Protein AF-A0A1J4J5U6-F1 (afdb_monomer)

Foldseek 3Di:
DDQCVVLVVVLVVQLVVQLVVLLVCLVPPDDPVPPPPLVPLSVLSSVLSSLVSVLVSLVVVVVRCVVVVPPDPSVVVNVVSVVVNCCSPLPVNQLSVQLVVLVVDPPDPCSNVRSVVVSVVSVVVVVVVVVVCCVPPVDDDDDDDDDDDDDDPDDDDDPVVPPVVVVVVVVVVVVVVVVD

InterPro domains:
  IPR006876 LMBR1-like membrane protein [PF04791] (8-136)

Organism: NCBI:txid1144522

Sequence (180 aa):
MGVDVFLLIICIVFTALSLLVGLYFVFTFQHPEDKKTGWFSKIIITLALGVSTMNVLMLPLDAINRSSGSTLHIDIMCWVFTIISIVLAFVVIPFTIMLFEGQEDDQCKHPLLRAFLLIIPFLAFLLILFLILWFAVGRCEVPITIHKGALDSGSGACAECCMYHFYYKCFMNFLNDMTK

Secondary structure (DSSP, 8-state):
----HHHHHHHHHHHHHHHHHHHHHHHHT--GGGTTTTHHHHHHHHHHHHHHHHHHHHHHHHHHHHHHT----HHHHHHHHHHHHHHIIIIIHHHHHHHHHHHH-TT-S-HHHHHHHHHHHHHHHHHHHHHHHHHHH---------------SS----TTHHHHHHHHHHHHHHHHHTT-

pLDDT: mean 73.99, std 16.39, range [40.72, 92.81]

Solvent-accessible surface area (backbone atoms only — not comparable to full-atom values): 10779 Å² total; per-residue (Å²): 142,63,71,63,59,67,61,56,50,49,48,53,53,52,47,52,51,51,41,51,52,43,47,50,49,63,66,69,75,54,57,82,90,51,76,80,77,55,60,67,55,54,51,53,54,39,49,49,53,43,55,53,49,51,59,60,49,44,57,64,50,48,55,47,36,69,73,52,73,50,91,70,68,55,70,60,53,51,52,51,52,51,52,50,50,51,45,43,61,70,46,48,47,58,40,45,53,43,36,51,58,34,68,73,42,89,87,52,92,53,35,70,62,54,23,59,59,59,45,50,63,56,48,51,50,51,51,52,52,52,51,51,47,46,75,75,61,64,77,78,88,76,88,80,80,84,77,87,73,82,84,72,96,79,74,93,76,66,79,71,65,60,59,61,58,47,54,54,52,52,53,54,50,54,58,56,63,74,74,112

Structure (mmCIF, N/CA/C/O backbone):
data_AF-A0A1J4J5U6-F1
#
_entry.id   AF-A0A1J4J5U6-F1
#
loop_
_atom_site.group_PDB
_atom_site.id
_atom_site.type_symbol
_atom_site.label_atom_id
_atom_site.lab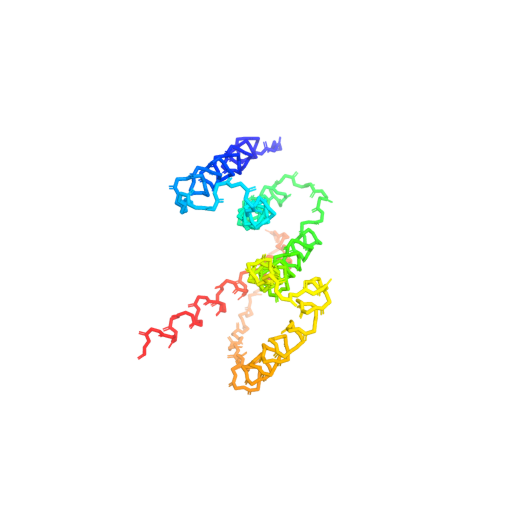el_alt_id
_atom_site.label_comp_id
_atom_site.label_asym_id
_atom_site.label_entity_id
_atom_site.label_seq_id
_atom_site.pdbx_PDB_ins_code
_atom_site.Cartn_x
_atom_site.Cartn_y
_atom_site.Cartn_z
_atom_site.occupancy
_atom_site.B_iso_or_equiv
_atom_site.auth_seq_id
_atom_site.auth_comp_id
_atom_site.auth_asym_id
_atom_site.auth_atom_id
_atom_site.pdbx_PDB_model_num
ATOM 1 N N . MET A 1 1 ? 29.157 4.890 -17.321 1.00 42.38 1 MET A N 1
ATOM 2 C CA . MET A 1 1 ? 29.256 3.820 -16.307 1.00 42.38 1 MET A CA 1
ATOM 3 C C . MET A 1 1 ? 29.311 4.473 -14.943 1.00 42.38 1 MET A C 1
ATOM 5 O O . MET A 1 1 ? 30.382 4.797 -14.454 1.00 42.38 1 MET A O 1
ATOM 9 N N . GLY A 1 2 ? 28.154 4.769 -14.382 1.00 49.47 2 GLY A N 1
ATOM 10 C CA . GLY A 1 2 ? 28.034 5.349 -13.058 1.00 49.47 2 GLY A CA 1
ATOM 11 C C . GLY A 1 2 ? 26.576 5.218 -12.695 1.00 49.47 2 GLY A C 1
ATOM 12 O O . GLY A 1 2 ? 25.732 5.647 -13.473 1.00 49.47 2 GLY A O 1
ATOM 13 N N . VAL A 1 3 ? 26.292 4.551 -11.584 1.00 59.38 3 VAL A N 1
ATOM 14 C CA . VAL A 1 3 ? 24.952 4.580 -11.003 1.00 59.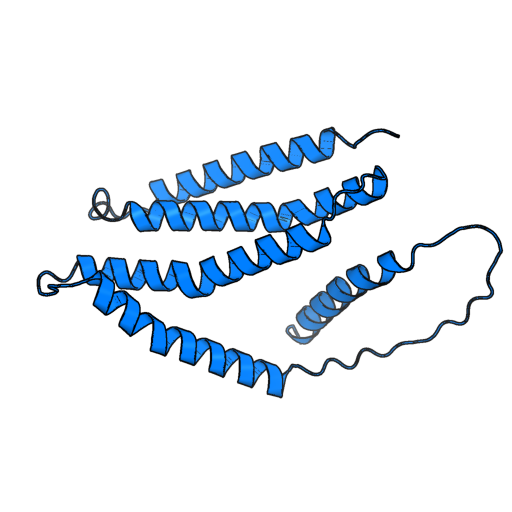38 3 VAL A CA 1
ATOM 15 C C . VAL A 1 3 ? 24.581 6.052 -10.861 1.00 59.38 3 VAL A C 1
ATOM 17 O O . VAL A 1 3 ? 25.398 6.827 -10.358 1.00 59.38 3 VAL A O 1
ATOM 20 N N . ASP A 1 4 ? 23.390 6.451 -11.299 1.00 72.81 4 ASP A N 1
ATOM 21 C CA . ASP A 1 4 ? 22.868 7.794 -11.048 1.00 72.81 4 ASP A CA 1
ATOM 22 C C . ASP A 1 4 ? 22.537 7.913 -9.550 1.00 72.81 4 ASP A C 1
ATOM 24 O O . ASP A 1 4 ? 21.380 7.898 -9.130 1.00 72.81 4 ASP A O 1
ATOM 28 N N . VAL A 1 5 ? 23.585 7.982 -8.715 1.00 77.69 5 VAL A N 1
ATOM 29 C CA . VAL A 1 5 ? 23.525 8.014 -7.244 1.00 77.69 5 VAL A CA 1
ATOM 30 C C . VAL A 1 5 ? 22.593 9.130 -6.776 1.00 77.69 5 VAL A C 1
ATOM 32 O O . VAL A 1 5 ? 21.890 8.983 -5.783 1.00 77.69 5 VAL A O 1
ATOM 35 N N . PHE A 1 6 ? 22.523 10.219 -7.540 1.00 83.38 6 PHE A N 1
ATOM 36 C CA . PHE A 1 6 ? 21.586 11.313 -7.336 1.00 83.38 6 PHE A CA 1
ATOM 37 C C . PHE A 1 6 ? 20.115 10.862 -7.323 1.00 83.38 6 PHE A C 1
ATOM 39 O O . PHE A 1 6 ? 19.385 11.201 -6.393 1.00 83.38 6 PHE A O 1
ATOM 46 N N . LEU A 1 7 ? 19.681 10.062 -8.303 1.00 81.75 7 LEU A N 1
ATOM 47 C CA . LEU A 1 7 ? 18.294 9.594 -8.391 1.00 81.75 7 LEU A CA 1
ATOM 48 C C . LEU A 1 7 ? 17.973 8.611 -7.254 1.00 81.75 7 LEU A C 1
ATOM 50 O O . LEU A 1 7 ? 16.893 8.674 -6.668 1.00 81.75 7 LEU A O 1
ATOM 54 N N . LEU A 1 8 ? 18.936 7.761 -6.881 1.00 84.00 8 LEU A N 1
ATOM 55 C CA . LEU A 1 8 ? 18.807 6.853 -5.739 1.00 84.00 8 LEU A CA 1
ATOM 56 C C . LEU A 1 8 ? 18.665 7.619 -4.414 1.00 84.00 8 LEU A C 1
ATOM 58 O O . LEU A 1 8 ? 17.778 7.308 -3.620 1.00 84.00 8 LEU A O 1
ATOM 62 N N . ILE A 1 9 ? 19.483 8.654 -4.194 1.00 88.62 9 ILE A N 1
ATOM 63 C CA . ILE A 1 9 ? 19.382 9.523 -3.012 1.00 88.62 9 ILE A CA 1
ATOM 64 C C . ILE A 1 9 ? 18.008 10.198 -2.963 1.00 88.62 9 ILE A C 1
ATOM 66 O O . ILE A 1 9 ? 17.369 10.192 -1.912 1.00 88.62 9 ILE A O 1
ATOM 70 N N . ILE A 1 10 ? 17.519 10.730 -4.088 1.00 87.94 10 ILE A N 1
ATOM 71 C CA . ILE A 1 10 ? 16.191 11.354 -4.151 1.00 87.94 10 ILE A CA 1
ATOM 72 C C . ILE A 1 10 ? 15.095 10.356 -3.774 1.00 87.94 10 ILE A C 1
ATOM 74 O O . ILE A 1 10 ? 14.220 10.707 -2.987 1.00 87.94 10 ILE A O 1
ATOM 78 N N . CYS A 1 11 ? 15.153 9.114 -4.263 1.00 86.62 11 CYS A N 1
ATOM 79 C CA . CYS A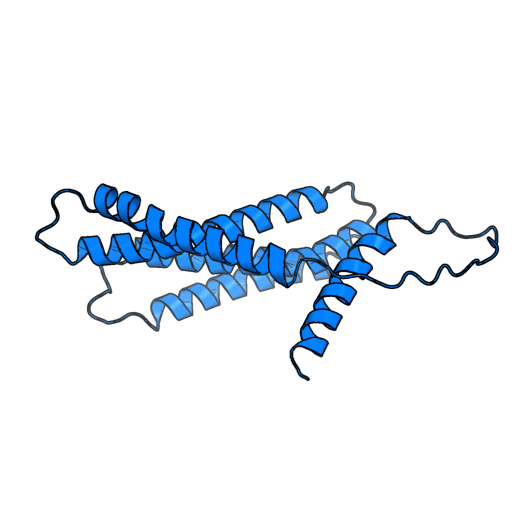 1 11 ? 14.166 8.090 -3.912 1.00 86.62 11 CYS A CA 1
ATOM 80 C C . CYS A 1 11 ? 14.145 7.813 -2.398 1.00 86.62 11 CYS A C 1
ATOM 82 O O . CYS A 1 11 ? 13.074 7.760 -1.789 1.00 86.62 11 CYS A O 1
ATOM 84 N N . ILE A 1 12 ? 15.314 7.701 -1.761 1.00 89.69 12 ILE A N 1
ATOM 85 C CA . ILE A 1 12 ? 15.412 7.489 -0.308 1.00 89.69 12 ILE A CA 1
ATOM 86 C C . ILE A 1 12 ? 14.838 8.688 0.457 1.00 89.69 12 ILE A C 1
ATOM 88 O O . ILE A 1 12 ? 14.018 8.513 1.360 1.00 89.69 12 ILE A O 1
ATOM 92 N N . VAL A 1 13 ? 15.223 9.909 0.075 1.00 92.81 13 VAL A N 1
ATOM 93 C CA . VAL A 1 13 ? 14.747 11.146 0.715 1.00 92.81 13 VAL A CA 1
ATOM 94 C C . VAL A 1 13 ? 13.232 11.289 0.569 1.00 92.81 13 VAL A C 1
ATOM 96 O O . VAL A 1 13 ? 12.549 11.607 1.542 1.00 92.81 13 VAL A O 1
ATOM 99 N N . PHE A 1 14 ? 12.686 11.003 -0.613 1.00 91.00 14 PHE A N 1
ATOM 100 C CA . PHE A 1 14 ? 11.251 11.089 -0.869 1.00 91.00 14 PHE A CA 1
ATOM 101 C C . PHE A 1 14 ? 10.463 10.040 -0.076 1.00 91.00 14 PHE A C 1
ATOM 103 O O . PHE A 1 14 ? 9.400 10.346 0.463 1.00 91.00 14 PHE A O 1
ATOM 110 N N . THR A 1 15 ? 11.014 8.832 0.080 1.00 90.19 15 THR A N 1
ATOM 111 C CA . THR A 1 15 ? 10.429 7.793 0.943 1.00 90.19 15 THR A CA 1
ATOM 112 C C . THR A 1 15 ? 10.371 8.260 2.399 1.00 90.19 15 THR A C 1
ATOM 114 O O . THR A 1 15 ? 9.329 8.151 3.045 1.00 90.19 15 THR A O 1
ATOM 117 N N . ALA A 1 16 ? 11.467 8.825 2.917 1.00 92.81 16 ALA A N 1
ATOM 118 C CA . ALA A 1 16 ? 11.536 9.313 4.293 1.00 92.81 16 ALA A CA 1
ATOM 119 C C . ALA A 1 16 ? 10.575 10.488 4.542 1.00 92.81 16 ALA A C 1
ATOM 121 O O . ALA A 1 16 ? 9.850 10.492 5.537 1.00 92.81 16 ALA A O 1
ATOM 122 N N . LEU A 1 17 ? 10.522 11.455 3.619 1.00 92.69 17 LEU A N 1
ATOM 123 C CA . LEU A 1 17 ? 9.578 12.573 3.683 1.00 92.69 17 LEU A CA 1
ATOM 124 C C . LEU A 1 17 ? 8.130 12.086 3.643 1.00 92.69 17 LEU A C 1
ATOM 126 O O . LEU A 1 17 ? 7.315 12.545 4.436 1.00 92.69 17 LEU A O 1
ATOM 130 N N . SER A 1 18 ? 7.812 11.131 2.769 1.00 91.06 18 SER A N 1
ATOM 131 C CA . SER A 1 18 ? 6.468 10.563 2.676 1.00 91.06 18 SER A CA 1
ATOM 132 C C . SER A 1 18 ? 6.043 9.861 3.967 1.00 91.06 18 SER A C 1
ATOM 134 O O . SER A 1 18 ? 4.922 10.075 4.427 1.00 91.06 18 SER A O 1
ATOM 136 N N . LEU A 1 19 ? 6.937 9.096 4.602 1.00 90.75 19 LEU A N 1
ATOM 137 C CA . LEU A 1 19 ? 6.667 8.479 5.903 1.00 90.75 19 LEU A CA 1
ATOM 138 C C . LEU A 1 19 ? 6.449 9.523 7.004 1.00 90.75 19 LEU A C 1
ATOM 140 O O . LEU A 1 19 ? 5.536 9.374 7.813 1.00 90.75 19 LEU A O 1
ATOM 144 N N . LEU A 1 20 ? 7.248 10.595 7.019 1.00 92.44 20 LEU A N 1
ATOM 145 C CA . LEU A 1 20 ? 7.106 11.684 7.989 1.00 92.44 20 LEU A CA 1
ATOM 146 C C . LEU A 1 20 ? 5.768 12.408 7.804 1.00 92.44 20 LEU A C 1
ATOM 148 O O . LEU A 1 20 ? 5.037 12.603 8.773 1.00 92.44 20 LEU A O 1
ATOM 152 N N . VAL A 1 21 ? 5.412 12.747 6.563 1.00 91.06 21 VAL A N 1
ATOM 153 C CA . VAL A 1 21 ? 4.119 13.358 6.231 1.00 91.06 21 VAL A CA 1
ATOM 154 C C . VAL A 1 21 ? 2.974 12.427 6.625 1.00 91.06 21 VAL A C 1
ATOM 156 O O . VAL A 1 21 ? 2.043 12.871 7.290 1.00 91.06 21 VAL A O 1
ATOM 159 N N . GLY A 1 22 ? 3.058 11.135 6.301 1.00 88.44 22 GLY A N 1
ATOM 160 C CA . GLY A 1 22 ? 2.057 10.145 6.699 1.00 88.44 22 GLY A CA 1
ATOM 161 C C . GLY A 1 22 ? 1.859 10.100 8.214 1.00 88.44 22 GLY A C 1
ATOM 162 O O . GLY A 1 22 ? 0.731 10.185 8.696 1.00 88.44 22 GLY A O 1
ATOM 163 N N . LEU A 1 23 ? 2.954 10.070 8.975 1.00 89.31 23 LEU A N 1
ATOM 164 C CA . LEU A 1 23 ? 2.913 10.098 10.433 1.00 89.31 23 LEU A CA 1
ATOM 165 C C . LEU A 1 23 ? 2.302 11.408 10.958 1.00 89.31 23 LEU A C 1
ATOM 167 O O . LEU A 1 23 ? 1.442 11.375 11.835 1.00 89.31 23 LEU A O 1
ATOM 171 N N . TYR A 1 24 ? 2.685 12.556 10.396 1.00 90.50 24 TYR A N 1
ATOM 172 C CA . TYR A 1 24 ? 2.130 13.862 10.760 1.00 90.50 24 TYR A CA 1
ATOM 173 C C . TYR A 1 24 ? 0.614 13.931 10.535 1.00 90.50 24 TYR A C 1
ATOM 175 O O . TYR A 1 24 ? -0.117 14.377 11.423 1.00 90.50 24 TYR A O 1
ATOM 183 N N . PHE A 1 25 ? 0.131 13.449 9.386 1.00 88.00 25 PHE A N 1
ATOM 184 C CA . PHE A 1 25 ? -1.300 13.360 9.088 1.00 88.00 25 PHE A CA 1
ATOM 185 C C . PHE A 1 25 ? -2.018 12.481 10.110 1.00 88.00 25 PHE A C 1
ATOM 187 O O . PHE A 1 25 ? -3.003 12.911 10.711 1.00 88.00 25 PHE A O 1
ATOM 194 N N . VAL A 1 26 ? -1.481 11.285 10.368 1.00 86.38 26 VAL A N 1
ATOM 195 C CA . VAL A 1 26 ? -2.055 10.358 11.345 1.00 86.38 26 VAL A CA 1
ATOM 196 C C . VAL A 1 26 ? -2.075 10.966 12.743 1.00 86.38 26 VAL A C 1
ATOM 198 O O . VAL A 1 26 ? -3.015 10.686 13.466 1.00 86.38 26 VAL A O 1
ATOM 201 N N . PHE A 1 27 ? -1.104 11.791 13.152 1.00 84.38 27 PHE A N 1
ATOM 202 C CA . PHE A 1 27 ? -1.107 12.474 14.457 1.00 84.38 27 PHE A CA 1
ATOM 203 C C . PHE A 1 27 ? -2.022 13.694 14.543 1.00 84.38 27 PHE A C 1
ATOM 205 O O . PHE A 1 27 ? -2.590 13.945 15.605 1.00 84.38 27 PHE A O 1
ATOM 212 N N . THR A 1 28 ? -2.187 14.427 13.449 1.00 86.00 28 THR A N 1
ATOM 213 C CA . THR A 1 28 ? -2.945 15.683 13.439 1.00 86.00 28 THR A CA 1
ATOM 214 C C . THR A 1 28 ? -4.451 15.443 13.356 1.00 86.00 28 THR A C 1
ATOM 216 O O . THR A 1 28 ? -5.214 16.120 14.037 1.00 86.00 28 THR A O 1
ATOM 219 N N . PHE A 1 29 ? -4.886 14.446 12.581 1.00 83.44 29 PHE A N 1
ATOM 220 C CA . PHE A 1 29 ? -6.306 14.155 12.340 1.00 83.44 29 PHE A CA 1
ATOM 221 C C . PHE A 1 29 ? -6.907 13.125 13.312 1.00 83.44 29 PHE A C 1
ATOM 223 O O . PHE A 1 29 ? -7.909 12.486 13.005 1.00 83.44 29 PHE A O 1
ATOM 230 N N . GLN A 1 30 ? -6.310 12.945 14.493 1.00 78.00 30 GLN A N 1
ATOM 231 C CA . GLN A 1 30 ? -6.850 12.037 15.511 1.00 78.00 30 GLN A CA 1
ATOM 232 C C . GLN A 1 30 ? -7.994 12.703 16.267 1.00 78.00 30 GLN A C 1
ATOM 234 O O . GLN A 1 30 ? -7.831 13.813 16.781 1.00 78.00 30 GLN A O 1
ATOM 239 N N . HIS A 1 31 ? -9.110 11.994 16.433 1.00 75.94 31 HIS A N 1
ATOM 240 C CA . HIS A 1 31 ? -10.118 12.417 17.396 1.00 75.94 31 HIS A CA 1
ATOM 241 C C . HIS A 1 31 ? -9.540 12.379 18.825 1.00 75.94 31 HIS A C 1
ATOM 243 O O . HIS A 1 31 ? -8.771 11.474 19.165 1.00 75.94 31 HIS A O 1
ATOM 249 N N . PRO A 1 32 ? -9.857 13.378 19.675 1.00 71.12 32 PRO A N 1
ATOM 250 C CA . PRO A 1 32 ? -9.280 13.498 21.015 1.00 71.12 32 PRO A CA 1
ATOM 251 C C . PRO A 1 32 ? -9.616 12.313 21.931 1.00 71.12 32 PRO A C 1
ATOM 253 O O . PRO A 1 32 ? -8.794 11.983 22.788 1.00 71.12 32 PRO A O 1
ATOM 256 N N . GLU A 1 33 ? -10.749 11.650 21.695 1.00 67.56 33 GLU A N 1
ATOM 257 C CA . GLU A 1 33 ? -11.193 10.447 22.413 1.00 67.56 33 GLU A CA 1
ATOM 258 C C . GLU A 1 33 ? -10.368 9.190 22.038 1.00 67.56 33 GLU A C 1
ATOM 260 O O . GLU A 1 33 ? -10.192 8.294 22.858 1.00 67.56 33 GLU A O 1
ATOM 265 N N . ASP A 1 34 ? -9.717 9.173 20.865 1.00 68.81 34 ASP A N 1
ATOM 266 C CA . ASP A 1 34 ? -8.973 8.020 20.312 1.00 68.81 34 ASP A CA 1
ATOM 267 C C . ASP A 1 34 ? -7.452 8.071 20.515 1.00 68.81 34 ASP A C 1
ATOM 269 O O . ASP A 1 34 ? -6.650 7.368 19.872 1.00 68.81 34 ASP A O 1
ATOM 273 N N . LYS A 1 35 ? -6.993 8.922 21.433 1.00 63.09 35 LYS A N 1
ATOM 274 C CA . LYS A 1 35 ? -5.555 9.140 21.636 1.00 63.09 35 LYS A CA 1
ATOM 275 C C . LYS A 1 35 ? -4.814 7.911 22.166 1.00 63.09 35 LYS A C 1
ATOM 277 O O . LYS A 1 35 ? -3.628 7.777 21.869 1.00 63.09 35 LYS A O 1
ATOM 282 N N . LYS A 1 36 ? -5.472 7.015 22.912 1.00 60.84 36 LYS A N 1
ATOM 283 C CA . LYS A 1 36 ? -4.796 5.917 23.636 1.00 60.84 36 LYS A CA 1
ATOM 284 C C . LYS A 1 36 ? -5.103 4.502 23.135 1.00 60.84 36 LYS A C 1
ATOM 286 O O . LYS A 1 36 ? -4.258 3.633 23.322 1.00 60.84 36 LYS A O 1
ATOM 291 N N . THR A 1 37 ? -6.233 4.272 22.468 1.00 63.19 37 THR A N 1
ATOM 292 C CA . THR A 1 37 ? -6.695 2.902 22.156 1.00 63.19 37 THR A CA 1
ATOM 293 C C . THR A 1 37 ? -6.374 2.473 20.716 1.00 63.19 37 THR A C 1
ATOM 295 O O . THR A 1 37 ? -5.924 1.353 20.493 1.00 63.19 37 THR A O 1
ATOM 298 N N . GLY A 1 38 ? -6.446 3.380 19.734 1.00 68.50 38 GLY A N 1
ATOM 299 C CA . GLY A 1 38 ? -6.293 3.057 18.303 1.00 68.50 38 GLY A CA 1
ATOM 300 C C . GLY A 1 38 ? -4.860 2.961 17.750 1.00 68.50 38 GLY A C 1
ATOM 301 O O . GLY A 1 38 ? -4.637 3.274 16.582 1.00 68.50 38 GLY A O 1
ATOM 302 N N . TRP A 1 39 ? -3.850 2.601 18.549 1.00 74.94 39 TRP A N 1
ATOM 303 C CA . TRP A 1 39 ? -2.441 2.611 18.101 1.00 74.94 39 TRP A CA 1
ATOM 304 C C . TRP A 1 39 ? -2.134 1.600 16.980 1.00 74.94 39 TRP A C 1
ATOM 306 O O . TRP A 1 39 ? -1.305 1.877 16.112 1.00 74.94 39 TRP A O 1
ATOM 316 N N . PHE A 1 40 ? -2.836 0.465 16.957 1.00 80.25 40 PHE A N 1
ATOM 317 C CA . PHE A 1 40 ? -2.653 -0.591 15.959 1.00 80.25 40 PHE A CA 1
ATOM 318 C C . PHE A 1 40 ? -3.014 -0.123 14.540 1.00 80.25 40 PHE A C 1
ATOM 320 O O . PHE A 1 40 ? -2.204 -0.240 13.618 1.00 80.25 40 PHE A O 1
ATOM 327 N N . SER A 1 41 ? -4.182 0.503 14.378 1.00 82.56 41 SER A N 1
ATOM 328 C CA . SER A 1 41 ? -4.637 1.039 13.090 1.00 82.56 41 SER A CA 1
ATOM 329 C C . SER A 1 41 ? -3.710 2.150 12.577 1.00 82.56 41 SER A C 1
ATOM 331 O O . SER A 1 41 ? -3.424 2.216 11.382 1.00 82.56 41 SER A O 1
ATOM 333 N N . LYS A 1 42 ? -3.143 2.969 13.478 1.00 83.31 42 LYS A N 1
ATOM 334 C CA . LYS A 1 42 ? -2.178 4.034 13.132 1.00 83.31 42 LYS A CA 1
ATOM 335 C C . LYS A 1 42 ? -0.903 3.474 12.493 1.00 83.31 42 LYS A C 1
ATOM 337 O O . LYS A 1 42 ? -0.430 4.010 11.488 1.00 83.31 42 LYS A O 1
ATOM 342 N N . ILE A 1 43 ? -0.358 2.390 13.048 1.00 87.12 43 ILE A N 1
ATOM 343 C CA . ILE A 1 43 ? 0.848 1.741 12.511 1.00 87.12 43 ILE A CA 1
ATOM 344 C C . ILE A 1 43 ? 0.563 1.157 11.129 1.00 87.12 43 ILE A C 1
ATOM 346 O O . ILE A 1 43 ? 1.342 1.378 10.206 1.00 87.12 43 ILE A O 1
ATOM 350 N N . ILE A 1 44 ? -0.566 0.463 10.970 1.00 89.25 44 ILE A N 1
ATOM 351 C CA . ILE A 1 44 ? -0.923 -0.192 9.708 1.00 89.25 44 ILE A CA 1
ATOM 352 C C . ILE A 1 44 ? -1.126 0.824 8.584 1.00 89.25 44 ILE A C 1
ATOM 354 O O . ILE A 1 44 ? -0.589 0.628 7.496 1.00 89.25 44 ILE A O 1
ATOM 358 N N . ILE A 1 45 ? -1.823 1.934 8.843 1.00 88.19 45 ILE A N 1
ATOM 359 C CA . ILE A 1 45 ? -2.028 2.996 7.844 1.00 88.19 45 ILE A CA 1
ATOM 360 C C . ILE A 1 45 ? -0.693 3.645 7.455 1.00 88.19 45 ILE A C 1
ATOM 362 O O . ILE A 1 45 ? -0.435 3.881 6.275 1.00 88.19 45 ILE A O 1
ATOM 366 N N . THR A 1 46 ? 0.192 3.888 8.425 1.00 89.50 46 THR A N 1
ATOM 367 C CA . THR A 1 46 ? 1.518 4.463 8.146 1.00 89.50 46 THR A CA 1
ATOM 368 C C . THR A 1 46 ? 2.374 3.504 7.312 1.00 89.50 46 THR A C 1
ATOM 370 O O . THR A 1 46 ? 3.034 3.927 6.363 1.00 89.50 46 THR A O 1
ATOM 373 N N . LEU A 1 47 ? 2.315 2.200 7.604 1.00 90.25 47 LEU A N 1
ATOM 374 C CA . LEU A 1 47 ? 2.952 1.160 6.793 1.00 90.25 47 LEU A CA 1
ATOM 375 C C . LEU A 1 47 ? 2.363 1.101 5.378 1.00 90.25 47 LEU A C 1
ATOM 377 O O . LEU A 1 47 ? 3.117 0.979 4.417 1.00 90.25 47 LEU A O 1
ATOM 381 N N . ALA A 1 48 ? 1.042 1.245 5.237 1.00 90.44 48 ALA A N 1
ATOM 382 C CA . ALA A 1 48 ? 0.358 1.269 3.946 1.00 90.44 48 ALA A CA 1
ATOM 383 C C . ALA A 1 48 ? 0.832 2.412 3.057 1.00 90.44 48 ALA A C 1
ATOM 385 O O . ALA A 1 48 ? 1.150 2.199 1.886 1.00 90.44 48 ALA A O 1
ATOM 386 N N . LEU A 1 49 ? 0.934 3.609 3.633 1.00 89.81 49 LEU A N 1
ATOM 387 C CA . LEU A 1 49 ? 1.483 4.771 2.947 1.00 89.81 49 LEU A CA 1
ATOM 388 C C . LEU A 1 49 ? 2.948 4.540 2.561 1.00 89.81 49 LEU A C 1
ATOM 390 O O . LEU A 1 49 ? 3.318 4.807 1.423 1.00 89.81 49 LEU A O 1
ATOM 394 N N . GLY A 1 50 ? 3.755 3.964 3.456 1.00 90.50 50 GLY A N 1
ATOM 395 C CA . GLY A 1 50 ? 5.149 3.617 3.171 1.00 90.50 50 GLY A CA 1
ATOM 396 C C . GLY A 1 50 ? 5.308 2.661 1.987 1.00 90.50 50 GLY A C 1
ATOM 397 O O . GLY A 1 50 ? 6.060 2.949 1.057 1.00 90.50 50 GLY A O 1
ATOM 398 N N . VAL A 1 51 ? 4.567 1.549 1.988 1.00 90.56 51 VAL A N 1
ATOM 399 C CA . VAL A 1 51 ? 4.599 0.553 0.904 1.00 90.56 51 VAL A CA 1
ATOM 400 C C . VAL A 1 51 ? 4.083 1.150 -0.411 1.00 90.56 51 VAL A C 1
ATOM 402 O O . VAL A 1 51 ? 4.666 0.905 -1.465 1.00 90.56 51 VAL A O 1
ATOM 405 N N . SER A 1 52 ? 3.035 1.978 -0.364 1.00 90.38 52 SER A N 1
ATOM 406 C CA . SER A 1 52 ? 2.512 2.679 -1.545 1.00 90.38 52 SER A CA 1
ATOM 407 C C . SER A 1 52 ? 3.563 3.601 -2.173 1.00 90.38 52 SER A C 1
ATOM 409 O O . SER A 1 52 ? 3.794 3.565 -3.383 1.00 90.38 52 SER A O 1
ATOM 411 N N . THR A 1 53 ? 4.284 4.366 -1.351 1.00 89.75 53 THR A N 1
ATOM 412 C CA . THR A 1 53 ? 5.366 5.234 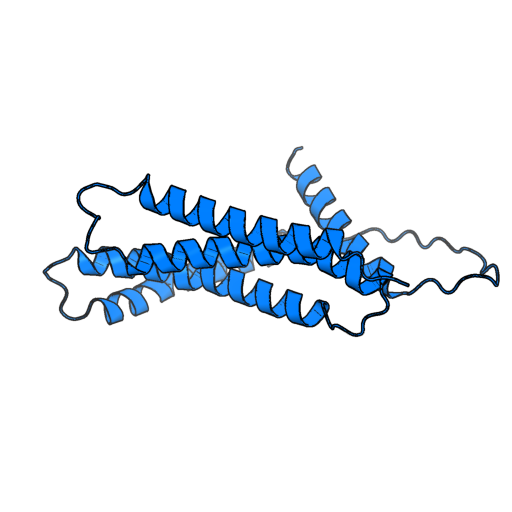-1.828 1.00 89.75 53 THR A CA 1
ATOM 413 C C . THR A 1 53 ? 6.520 4.433 -2.427 1.00 89.75 53 THR A C 1
ATOM 415 O O . THR A 1 53 ? 7.047 4.816 -3.472 1.00 89.75 53 THR A O 1
ATOM 41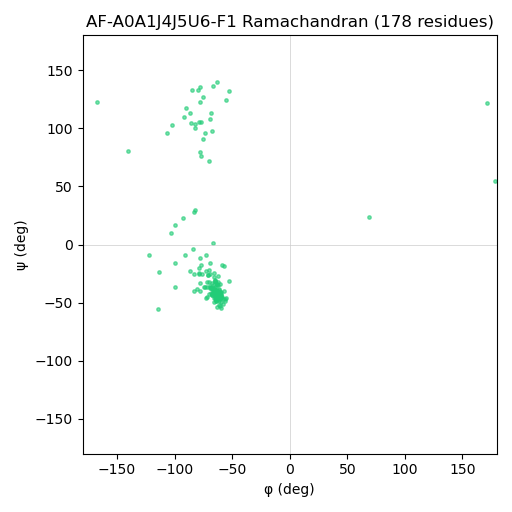8 N N . MET A 1 54 ? 6.881 3.292 -1.829 1.00 87.81 54 MET A N 1
ATOM 419 C CA . MET A 1 54 ? 7.894 2.393 -2.395 1.00 87.81 54 MET A CA 1
ATOM 420 C C . MET A 1 54 ? 7.483 1.851 -3.772 1.00 87.81 54 MET A C 1
ATOM 422 O O . MET A 1 54 ? 8.322 1.806 -4.669 1.00 87.81 54 MET A O 1
ATOM 426 N N . ASN A 1 55 ? 6.201 1.528 -3.980 1.00 88.69 55 ASN A N 1
ATOM 427 C CA . ASN A 1 55 ? 5.694 1.093 -5.287 1.00 88.69 55 ASN A CA 1
ATOM 428 C C . ASN A 1 55 ? 5.878 2.151 -6.379 1.00 88.69 55 ASN A C 1
ATOM 430 O O . ASN A 1 55 ? 6.304 1.828 -7.485 1.00 88.69 55 ASN A O 1
ATOM 434 N N . VAL A 1 56 ? 5.598 3.421 -6.077 1.00 87.69 56 VAL A N 1
ATOM 435 C CA . VAL A 1 56 ? 5.769 4.516 -7.048 1.00 87.69 56 VAL A CA 1
ATOM 436 C C . VAL A 1 56 ? 7.250 4.762 -7.347 1.00 87.69 56 VAL A C 1
ATOM 438 O O . VAL A 1 56 ? 7.634 4.945 -8.502 1.00 87.69 56 VAL A O 1
ATOM 441 N N . LEU A 1 57 ? 8.101 4.728 -6.319 1.00 86.88 57 LEU A N 1
ATOM 442 C CA . LEU A 1 57 ? 9.544 4.959 -6.449 1.00 86.88 57 LEU A CA 1
ATOM 443 C C . LEU A 1 57 ? 10.299 3.801 -7.112 1.00 86.88 57 LEU A C 1
ATOM 445 O O . LEU A 1 57 ? 11.459 3.951 -7.493 1.00 86.88 57 LEU A O 1
ATOM 449 N N . MET A 1 58 ? 9.644 2.666 -7.324 1.00 83.69 58 MET A N 1
ATOM 450 C CA . MET A 1 58 ? 10.215 1.555 -8.075 1.00 83.69 58 MET A CA 1
ATOM 451 C C . MET A 1 58 ? 10.366 1.871 -9.571 1.00 83.69 58 MET A C 1
ATOM 453 O O . MET A 1 58 ? 11.257 1.333 -10.218 1.00 83.69 58 MET A O 1
ATOM 457 N N . LEU A 1 59 ? 9.552 2.784 -10.113 1.00 84.06 59 LEU A N 1
ATOM 458 C CA . LEU A 1 59 ? 9.624 3.219 -11.512 1.00 84.06 59 LEU A CA 1
ATOM 459 C C . LEU A 1 59 ? 10.950 3.918 -11.862 1.00 84.06 59 LEU A C 1
ATOM 461 O O . LEU A 1 59 ? 11.618 3.489 -12.805 1.00 84.06 59 LEU A O 1
ATOM 465 N N . PRO A 1 60 ? 11.387 4.963 -11.128 1.00 82.12 60 PRO A N 1
ATOM 466 C CA . PRO A 1 60 ? 12.704 5.543 -11.361 1.00 82.12 60 PRO A CA 1
ATOM 467 C C . PRO A 1 60 ? 13.835 4.558 -11.035 1.00 82.12 60 PRO A C 1
ATOM 469 O O . PRO A 1 60 ? 14.865 4.587 -11.704 1.00 82.12 60 PRO A O 1
ATOM 472 N N . LEU A 1 61 ? 13.655 3.654 -10.064 1.00 82.69 61 LEU A N 1
ATOM 473 C CA . LEU A 1 61 ? 14.661 2.638 -9.740 1.00 82.69 61 LEU A CA 1
ATOM 474 C C . LEU A 1 61 ? 14.878 1.636 -10.889 1.00 82.69 61 LEU A C 1
ATOM 476 O O . LEU A 1 61 ? 16.021 1.280 -11.176 1.00 82.69 61 LEU A O 1
ATOM 480 N N . ASP A 1 62 ? 13.810 1.233 -11.583 1.00 84.31 62 ASP A N 1
ATOM 481 C CA . ASP A 1 62 ? 13.889 0.404 -12.792 1.00 84.31 62 ASP A CA 1
ATOM 482 C C . ASP A 1 62 ? 14.661 1.119 -13.913 1.00 84.31 62 ASP A C 1
ATOM 484 O O . ASP A 1 62 ? 15.546 0.539 -14.547 1.00 84.31 62 ASP A O 1
ATOM 488 N N . ALA A 1 63 ? 14.416 2.422 -14.097 1.00 82.06 63 ALA A N 1
ATOM 489 C CA . ALA A 1 63 ? 15.138 3.225 -15.083 1.00 82.06 63 ALA A CA 1
ATOM 490 C C . ALA A 1 63 ? 16.661 3.246 -14.829 1.00 82.06 63 ALA A C 1
ATOM 492 O O . ALA A 1 63 ? 17.436 3.076 -15.773 1.00 82.06 63 ALA A O 1
ATOM 493 N N . ILE A 1 64 ? 17.101 3.380 -13.567 1.00 81.00 64 ILE A N 1
ATOM 494 C CA . ILE A 1 64 ? 18.533 3.310 -13.208 1.00 81.00 64 ILE A CA 1
ATOM 495 C C . ILE A 1 64 ? 19.084 1.901 -13.420 1.00 81.00 64 ILE A C 1
ATOM 497 O O . ILE A 1 64 ? 20.199 1.733 -13.917 1.00 81.00 64 ILE A O 1
ATOM 501 N N . ASN A 1 65 ? 18.336 0.873 -13.015 1.00 80.94 65 ASN A N 1
ATOM 502 C CA . ASN A 1 65 ? 18.807 -0.505 -13.088 1.00 80.94 65 ASN A CA 1
ATOM 503 C C . ASN A 1 65 ? 19.135 -0.899 -14.538 1.00 80.94 65 ASN A C 1
ATOM 505 O O . ASN A 1 65 ? 20.192 -1.481 -14.798 1.00 80.94 65 ASN A O 1
ATOM 509 N N . ARG A 1 66 ? 18.292 -0.468 -15.486 1.00 77.06 66 ARG A N 1
ATOM 510 C CA . ARG A 1 66 ? 18.508 -0.640 -16.930 1.00 77.06 66 ARG A CA 1
ATOM 511 C C . ARG A 1 66 ? 19.664 0.204 -17.471 1.00 77.06 66 ARG A C 1
ATOM 513 O O . ARG A 1 66 ? 20.400 -0.277 -18.328 1.00 77.06 66 ARG A O 1
ATOM 520 N N . SER A 1 67 ? 19.857 1.434 -16.984 1.00 74.00 67 SER A N 1
ATOM 521 C CA . SER A 1 67 ? 20.954 2.307 -17.442 1.00 74.00 67 SER A CA 1
ATOM 522 C C . SER A 1 67 ? 22.331 1.851 -16.945 1.00 74.00 67 SER A C 1
ATOM 524 O O . SER A 1 67 ? 23.338 2.018 -17.632 1.00 74.00 67 SER A O 1
ATOM 526 N N . SER A 1 68 ? 22.377 1.260 -15.749 1.00 70.12 68 SER A N 1
ATOM 527 C CA . SER A 1 68 ? 23.616 0.925 -15.043 1.00 70.12 68 SER A CA 1
ATOM 528 C C . SER A 1 68 ? 24.136 -0.485 -15.347 1.00 70.12 68 SER A C 1
ATOM 530 O O .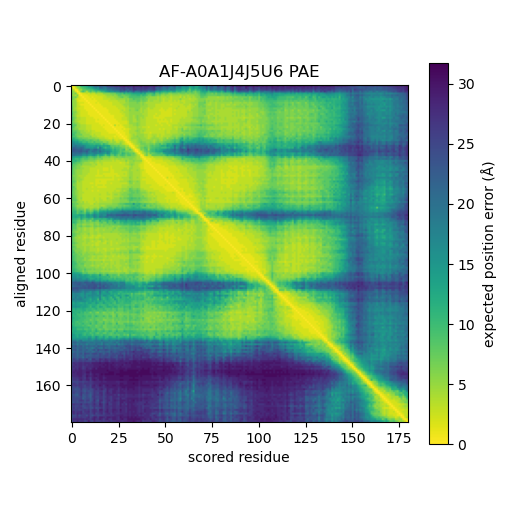 SER A 1 68 ? 25.254 -0.808 -14.948 1.00 70.12 68 SER A O 1
ATOM 532 N N . GLY A 1 69 ? 23.358 -1.324 -16.043 1.00 65.62 69 GLY A N 1
ATOM 533 C CA . GLY A 1 69 ? 23.719 -2.720 -16.335 1.00 65.62 69 GLY A CA 1
ATOM 534 C C . GLY A 1 69 ? 23.732 -3.623 -15.095 1.00 65.62 69 GLY A C 1
ATOM 535 O O . GLY A 1 69 ? 24.437 -4.628 -15.064 1.00 65.62 69 GLY A O 1
ATOM 536 N N . SER A 1 70 ? 22.991 -3.243 -14.053 1.00 66.06 70 SER A N 1
ATOM 537 C CA . SER A 1 70 ? 22.892 -3.985 -12.796 1.00 66.06 70 SER A CA 1
ATOM 538 C C . SER A 1 70 ? 21.944 -5.184 -12.951 1.00 66.06 70 SER A C 1
ATOM 540 O O . SER A 1 70 ? 20.859 -5.061 -13.509 1.00 66.06 70 SER A O 1
ATOM 542 N N . THR A 1 71 ? 22.328 -6.358 -12.437 1.00 69.19 71 THR A N 1
ATOM 543 C CA . THR A 1 71 ? 21.545 -7.617 -12.504 1.00 69.19 71 THR A CA 1
ATOM 544 C C . THR A 1 71 ? 20.467 -7.703 -11.412 1.00 69.19 71 THR A C 1
ATOM 546 O O . THR A 1 71 ? 20.142 -8.781 -10.912 1.00 69.19 71 THR A O 1
ATOM 549 N N . LEU A 1 72 ? 19.922 -6.569 -10.968 1.00 71.44 72 LEU A N 1
ATOM 550 C CA . LEU A 1 72 ? 18.856 -6.588 -9.972 1.00 71.44 72 LEU A CA 1
ATOM 551 C C . LEU A 1 72 ? 17.542 -6.962 -10.672 1.00 71.44 72 LEU A C 1
ATOM 553 O O . LEU A 1 72 ? 17.130 -6.298 -11.621 1.00 71.44 72 LEU A O 1
ATOM 557 N N . HIS A 1 73 ? 16.894 -8.038 -10.223 1.00 76.50 73 HIS A N 1
ATOM 558 C CA . HIS A 1 73 ? 15.622 -8.507 -10.782 1.00 76.50 73 HIS A CA 1
ATOM 559 C C . HIS A 1 73 ? 14.466 -7.638 -10.263 1.00 76.50 73 HIS A C 1
ATOM 561 O O 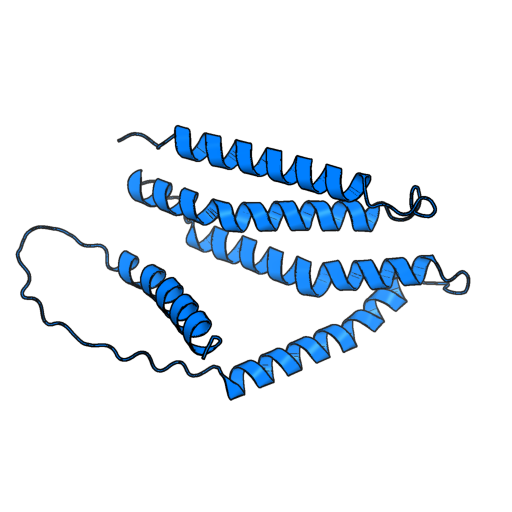. HIS A 1 73 ? 13.767 -8.005 -9.315 1.00 76.50 73 HIS A O 1
ATOM 567 N N . ILE A 1 74 ? 14.289 -6.461 -10.868 1.00 78.62 74 ILE A N 1
ATOM 568 C CA . ILE A 1 74 ? 13.247 -5.490 -10.495 1.00 78.62 74 ILE A CA 1
ATOM 569 C C . ILE A 1 74 ? 11.839 -6.069 -10.703 1.00 78.62 74 ILE A C 1
ATOM 571 O O . ILE A 1 74 ? 10.951 -5.804 -9.895 1.00 78.62 74 ILE A O 1
ATOM 575 N N . ASP A 1 75 ? 11.654 -6.940 -11.698 1.00 77.44 75 ASP A N 1
ATOM 576 C CA . ASP A 1 75 ? 10.373 -7.599 -11.984 1.00 77.44 75 ASP A CA 1
ATOM 577 C C . ASP A 1 75 ? 9.815 -8.349 -10.765 1.00 77.44 75 ASP A C 1
ATOM 579 O O . ASP A 1 75 ? 8.645 -8.202 -10.413 1.00 77.44 75 ASP A O 1
ATOM 583 N N . ILE A 1 76 ? 10.659 -9.120 -10.068 1.00 81.69 76 ILE A N 1
ATOM 584 C CA . ILE A 1 76 ? 10.242 -9.910 -8.899 1.00 81.69 76 ILE A CA 1
ATOM 585 C C . ILE A 1 76 ? 9.859 -8.983 -7.745 1.00 81.69 76 ILE A C 1
ATOM 587 O O . ILE A 1 76 ? 8.845 -9.204 -7.085 1.00 81.69 76 ILE A O 1
ATOM 591 N N . MET A 1 77 ? 10.644 -7.926 -7.514 1.00 80.69 77 MET A N 1
ATOM 592 C CA . MET A 1 77 ? 10.340 -6.936 -6.478 1.00 80.69 77 MET A CA 1
ATOM 593 C C . MET A 1 77 ? 9.002 -6.251 -6.760 1.00 80.69 77 MET A C 1
ATOM 595 O O . MET A 1 77 ? 8.201 -6.076 -5.843 1.00 80.69 77 MET A O 1
ATOM 599 N N . CYS A 1 78 ? 8.718 -5.958 -8.030 1.00 83.38 78 CYS A N 1
ATOM 600 C CA . CYS A 1 78 ? 7.468 -5.337 -8.439 1.00 83.38 78 CYS A CA 1
ATOM 601 C C . CYS A 1 78 ? 6.248 -6.197 -8.122 1.00 83.38 78 CYS A C 1
ATOM 603 O O . CYS A 1 78 ? 5.290 -5.720 -7.507 1.00 83.38 78 CYS A O 1
ATOM 605 N N . TRP A 1 79 ? 6.313 -7.489 -8.443 1.00 82.44 79 TRP A N 1
ATOM 606 C CA . TRP A 1 79 ? 5.267 -8.433 -8.065 1.00 82.44 79 TRP A CA 1
ATOM 607 C C . TRP A 1 79 ? 5.095 -8.532 -6.549 1.00 82.44 79 TRP A C 1
ATOM 609 O O . TRP A 1 79 ? 3.966 -8.481 -6.063 1.00 82.44 79 TRP A O 1
ATOM 619 N N . VAL A 1 80 ? 6.192 -8.619 -5.792 1.00 87.50 80 VAL A N 1
ATOM 620 C CA . VAL A 1 80 ? 6.146 -8.726 -4.327 1.00 87.50 80 VAL A CA 1
ATOM 621 C C . VAL A 1 80 ? 5.475 -7.504 -3.700 1.00 87.50 80 VAL A C 1
ATOM 623 O O . VAL A 1 80 ? 4.522 -7.666 -2.938 1.00 87.50 80 VAL A O 1
ATOM 626 N N . PHE A 1 81 ? 5.908 -6.286 -4.032 1.00 86.38 81 PHE A N 1
ATOM 627 C CA . PHE A 1 81 ? 5.310 -5.081 -3.454 1.00 86.38 81 PHE A CA 1
ATOM 628 C C . PHE A 1 81 ? 3.865 -4.861 -3.914 1.00 86.38 81 PHE A C 1
ATOM 630 O O . PHE A 1 81 ? 3.035 -4.424 -3.115 1.00 86.38 81 PHE A O 1
ATOM 637 N N . THR A 1 82 ? 3.524 -5.236 -5.149 1.00 85.06 82 THR A N 1
ATOM 638 C CA . THR A 1 82 ? 2.139 -5.181 -5.639 1.00 85.06 82 THR A CA 1
ATOM 639 C C . THR A 1 82 ? 1.237 -6.135 -4.855 1.00 85.06 82 THR A C 1
ATOM 641 O O . THR A 1 82 ? 0.167 -5.735 -4.396 1.00 85.06 82 THR A O 1
ATOM 644 N N . ILE A 1 83 ? 1.677 -7.378 -4.627 1.00 88.50 83 ILE A N 1
ATOM 645 C CA . ILE A 1 83 ? 0.930 -8.358 -3.826 1.00 88.50 83 ILE A CA 1
ATOM 646 C C . ILE A 1 83 ? 0.776 -7.862 -2.386 1.00 88.50 83 ILE A C 1
ATOM 648 O O . ILE A 1 83 ? -0.327 -7.910 -1.844 1.00 88.50 83 ILE A O 1
ATOM 652 N N . ILE A 1 84 ? 1.846 -7.337 -1.778 1.00 90.94 84 ILE A N 1
ATOM 653 C CA . ILE A 1 84 ? 1.784 -6.768 -0.426 1.00 90.94 84 ILE A CA 1
ATOM 654 C C . ILE A 1 84 ? 0.764 -5.629 -0.378 1.00 90.94 84 ILE A C 1
ATOM 656 O O . ILE A 1 84 ? -0.060 -5.614 0.529 1.00 90.94 84 ILE A O 1
ATOM 660 N N . SER A 1 85 ? 0.756 -4.713 -1.349 1.00 89.00 85 SER A N 1
ATOM 661 C CA . SER A 1 85 ? -0.224 -3.621 -1.393 1.00 89.00 85 SER A CA 1
ATOM 662 C C . SER A 1 85 ? -1.660 -4.105 -1.540 1.00 89.00 85 SER A C 1
ATOM 664 O O . SER A 1 85 ? -2.534 -3.576 -0.859 1.00 89.00 85 SER A O 1
ATOM 666 N N . ILE A 1 86 ? -1.910 -5.122 -2.367 1.00 89.12 86 ILE A N 1
ATOM 667 C CA . ILE A 1 86 ? -3.239 -5.734 -2.506 1.00 89.12 86 ILE A CA 1
ATOM 668 C C . ILE A 1 86 ? -3.681 -6.339 -1.169 1.00 89.12 86 ILE A C 1
ATOM 670 O O . ILE A 1 86 ? -4.786 -6.063 -0.704 1.00 89.12 86 ILE A O 1
ATOM 674 N N . VAL A 1 87 ? -2.816 -7.119 -0.517 1.00 90.81 87 VAL A N 1
ATOM 675 C CA . VAL A 1 87 ? -3.118 -7.730 0.787 1.00 90.81 87 VAL A CA 1
ATOM 676 C C . VAL A 1 87 ? -3.369 -6.654 1.840 1.00 90.81 87 VAL A C 1
ATOM 678 O O . VAL A 1 87 ? -4.339 -6.733 2.594 1.00 90.81 87 VAL A O 1
ATOM 681 N N . LEU A 1 88 ? -2.537 -5.616 1.879 1.00 89.44 88 LEU A N 1
ATOM 682 C CA . LEU A 1 88 ? -2.685 -4.543 2.847 1.00 89.44 88 LEU A CA 1
ATOM 683 C C . LEU A 1 88 ? -4.004 -3.783 2.639 1.00 89.44 88 LEU A C 1
ATOM 685 O O . LEU A 1 88 ? -4.725 -3.546 3.603 1.00 89.44 88 LEU A O 1
ATOM 689 N N . ALA A 1 89 ? -4.346 -3.465 1.389 1.00 87.69 89 ALA A N 1
ATOM 690 C CA . ALA A 1 89 ? -5.533 -2.690 1.046 1.00 87.69 89 ALA A CA 1
ATOM 691 C C . ALA A 1 89 ? -6.843 -3.465 1.244 1.00 87.69 89 ALA A C 1
ATOM 693 O O . ALA A 1 89 ? -7.792 -2.928 1.810 1.00 87.69 89 ALA A O 1
ATOM 694 N N . PHE A 1 90 ? -6.902 -4.720 0.795 1.00 86.81 90 PHE A N 1
ATOM 695 C CA . PHE A 1 90 ? -8.153 -5.486 0.746 1.00 86.81 90 PHE A CA 1
ATOM 696 C C . PHE A 1 90 ? -8.343 -6.464 1.902 1.00 86.81 90 PHE A C 1
ATOM 698 O O . PHE A 1 90 ? -9.459 -6.929 2.115 1.00 86.81 90 PHE A O 1
ATOM 705 N N . VAL A 1 91 ? -7.285 -6.785 2.648 1.00 88.69 91 VAL A N 1
ATOM 706 C CA . VAL A 1 91 ? -7.369 -7.689 3.801 1.00 88.69 91 VAL A CA 1
ATOM 707 C C . VAL A 1 91 ? -7.053 -6.931 5.082 1.00 88.69 91 VAL A C 1
ATOM 709 O O . VAL A 1 91 ? -7.874 -6.893 5.992 1.00 88.69 91 VAL A O 1
ATOM 712 N N . VAL A 1 92 ? -5.893 -6.280 5.162 1.00 89.38 92 VAL A N 1
ATOM 713 C CA . VAL A 1 92 ? -5.420 -5.713 6.434 1.00 89.38 92 VAL A CA 1
ATOM 714 C C . VAL A 1 92 ? -6.209 -4.463 6.844 1.00 89.38 92 VAL A C 1
ATOM 716 O O . VAL A 1 92 ? -6.639 -4.383 7.989 1.00 89.38 92 VAL A O 1
ATOM 719 N N . ILE A 1 93 ? -6.461 -3.508 5.942 1.00 87.94 93 ILE A N 1
ATOM 720 C CA . ILE A 1 93 ? -7.263 -2.308 6.253 1.00 87.94 93 ILE A CA 1
ATOM 721 C C . ILE A 1 93 ? -8.693 -2.657 6.712 1.00 87.94 93 ILE A C 1
ATOM 723 O O . ILE A 1 93 ? -9.064 -2.251 7.817 1.00 87.94 93 ILE A O 1
ATOM 727 N N . PRO A 1 94 ? -9.507 -3.425 5.960 1.00 86.69 94 PRO A N 1
ATOM 728 C CA . PRO A 1 94 ? -10.858 -3.767 6.410 1.00 86.69 94 PRO A CA 1
ATOM 729 C C . PRO A 1 94 ? -10.841 -4.599 7.697 1.00 86.69 94 PRO A C 1
ATOM 731 O O . PRO A 1 94 ? -11.685 -4.383 8.565 1.00 86.69 94 PRO A O 1
ATOM 734 N N . PHE A 1 95 ? -9.839 -5.469 7.881 1.00 86.38 95 PHE A N 1
ATOM 735 C CA . PHE A 1 95 ? -9.626 -6.164 9.151 1.00 86.38 95 PHE A CA 1
ATOM 736 C C . PHE A 1 95 ? -9.423 -5.187 10.314 1.00 86.38 95 PHE A C 1
ATOM 738 O O . PHE A 1 95 ? -10.038 -5.350 11.364 1.00 86.38 95 PHE A O 1
ATOM 745 N N . THR A 1 96 ? -8.579 -4.162 10.141 1.00 85.00 96 THR A N 1
ATOM 746 C CA . THR A 1 96 ? -8.311 -3.185 11.207 1.00 85.00 96 THR A CA 1
ATOM 747 C C . THR A 1 96 ? -9.530 -2.366 11.590 1.00 85.00 96 THR A C 1
ATOM 749 O O . THR A 1 96 ? -9.707 -2.095 12.773 1.00 85.00 96 THR A O 1
ATOM 752 N N . ILE A 1 97 ? -10.377 -2.006 10.622 1.00 83.81 97 ILE A N 1
ATOM 753 C CA . ILE A 1 97 ? -11.608 -1.249 10.879 1.00 83.81 97 ILE A CA 1
ATOM 754 C C . ILE A 1 97 ? -12.575 -2.101 11.708 1.00 83.81 97 ILE A C 1
ATOM 756 O O . ILE A 1 97 ? -13.013 -1.675 12.770 1.00 83.81 97 ILE A O 1
ATOM 760 N N . MET A 1 98 ? -12.823 -3.346 11.293 1.00 83.00 98 MET A N 1
ATOM 761 C CA . MET A 1 98 ? -13.720 -4.255 12.020 1.00 83.00 98 MET A CA 1
ATOM 762 C C . MET A 1 98 ? -13.183 -4.646 13.403 1.00 83.00 98 MET A C 1
ATOM 764 O O . MET A 1 98 ? -13.952 -4.859 14.340 1.00 83.00 98 MET A O 1
ATOM 768 N N . LEU A 1 99 ? -11.858 -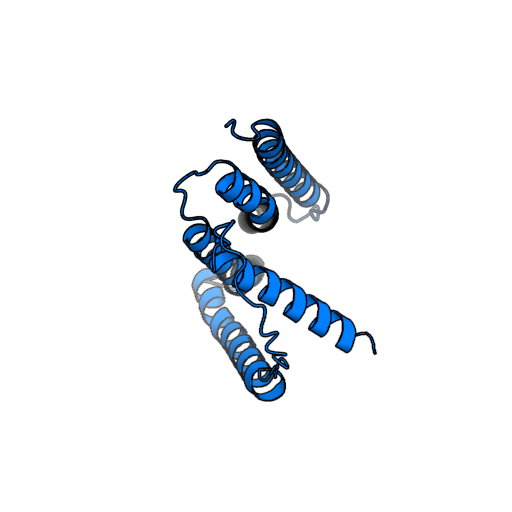4.763 13.545 1.00 82.50 99 LEU A N 1
ATOM 769 C CA . LEU A 1 99 ? -11.226 -4.999 14.840 1.00 82.50 99 LEU A CA 1
ATOM 770 C C . LEU A 1 99 ? -11.401 -3.799 15.773 1.00 82.50 99 LEU A C 1
ATOM 772 O O . LEU A 1 99 ? -11.631 -3.999 16.962 1.00 82.50 99 LEU A O 1
ATOM 776 N N . PHE A 1 100 ? -11.284 -2.584 15.236 1.00 78.69 100 PHE A N 1
ATOM 777 C CA . PHE A 1 100 ? -11.466 -1.350 15.989 1.00 78.69 100 PHE A CA 1
ATOM 778 C C . PHE A 1 100 ? -12.910 -1.219 16.492 1.00 78.69 100 PHE A C 1
ATOM 780 O O . PHE A 1 100 ? -13.113 -1.077 17.692 1.00 78.69 100 PHE A O 1
ATOM 787 N N . GLU A 1 101 ? -13.903 -1.426 15.622 1.00 78.69 101 GLU A N 1
ATOM 788 C CA . GLU A 1 101 ? -15.323 -1.461 16.017 1.00 78.69 101 GLU A CA 1
ATOM 789 C C . GLU A 1 101 ? -15.597 -2.520 17.101 1.00 78.69 101 GLU A C 1
ATOM 791 O O . GLU A 1 101 ? -16.325 -2.286 18.062 1.00 78.69 101 GLU A O 1
ATOM 796 N N . GLY A 1 102 ? -14.969 -3.695 16.995 1.00 74.50 102 GLY A N 1
ATOM 797 C CA . GLY A 1 102 ? -15.121 -4.764 17.983 1.00 74.50 102 GLY A CA 1
ATOM 798 C C . GLY A 1 102 ? -14.484 -4.479 19.349 1.00 74.50 102 GLY A C 1
ATOM 799 O O . GLY A 1 102 ? -14.790 -5.199 20.299 1.00 74.50 102 GLY A O 1
ATOM 800 N N . GLN A 1 103 ? -13.591 -3.487 19.453 1.00 72.44 103 GLN A N 1
ATOM 801 C CA . GLN A 1 103 ? -12.987 -3.051 20.718 1.00 72.44 103 GLN A CA 1
ATOM 802 C C . GLN A 1 103 ? -13.829 -2.000 21.449 1.00 72.44 103 GLN A C 1
ATOM 804 O O . GLN A 1 103 ? -13.682 -1.874 22.661 1.00 72.44 103 GLN A O 1
ATOM 809 N N . GLU A 1 104 ? -14.696 -1.275 20.739 1.00 70.25 104 GLU A N 1
ATOM 810 C CA . GLU A 1 104 ? -15.620 -0.300 21.334 1.00 70.25 104 GLU A CA 1
ATOM 811 C C . GLU A 1 104 ? -16.852 -0.974 21.970 1.00 70.25 104 GLU A C 1
ATOM 813 O O . GLU A 1 104 ? -17.448 -0.441 22.904 1.00 70.25 104 GLU A O 1
ATOM 818 N N . ASP A 1 105 ? -17.209 -2.180 21.514 1.00 71.81 105 ASP A N 1
ATOM 819 C CA . ASP A 1 105 ? -18.326 -2.966 22.047 1.00 71.81 105 ASP A CA 1
ATOM 820 C C . ASP A 1 105 ? -17.938 -3.756 23.323 1.00 71.81 105 ASP A C 1
ATOM 822 O O . ASP A 1 105 ? -17.430 -4.881 23.247 1.00 71.81 105 ASP A O 1
ATOM 826 N N . ASP A 1 106 ? -18.304 -3.250 24.509 1.00 62.22 106 ASP A N 1
ATOM 827 C CA . ASP A 1 106 ? -18.081 -3.903 25.822 1.00 62.22 106 ASP A CA 1
ATOM 828 C C . ASP A 1 106 ? -18.692 -5.321 25.951 1.00 62.22 106 ASP A C 1
ATOM 830 O O . ASP A 1 106 ? -18.316 -6.112 26.819 1.00 62.22 106 ASP A O 1
ATOM 834 N N . GLN A 1 107 ? -19.650 -5.676 25.089 1.00 61.06 107 GLN A N 1
ATOM 835 C CA . GLN A 1 107 ? -20.363 -6.962 25.116 1.00 61.06 107 GLN A CA 1
ATOM 836 C C . GLN A 1 107 ? -19.616 -8.100 24.383 1.00 61.06 107 GLN A C 1
ATOM 838 O O . GLN A 1 107 ? -20.071 -9.250 24.382 1.00 61.06 107 GLN A O 1
ATOM 843 N N . CYS A 1 108 ? -18.470 -7.825 23.748 1.00 56.34 108 CYS A N 1
ATOM 844 C CA . CYS A 1 108 ? -17.736 -8.804 22.943 1.00 56.34 108 CYS A CA 1
ATOM 845 C C . CYS A 1 108 ? -16.668 -9.575 23.739 1.00 56.34 108 CYS A C 1
ATOM 847 O O . CYS A 1 108 ? -15.593 -9.065 24.031 1.00 56.34 108 CYS A O 1
ATOM 849 N N . LYS A 1 109 ? -16.897 -10.874 23.990 1.00 60.50 109 LYS A N 1
ATOM 850 C CA . LYS A 1 109 ? -15.911 -11.756 24.658 1.00 60.50 109 LYS A CA 1
ATOM 851 C C . LYS A 1 109 ? -14.682 -12.100 23.796 1.00 60.50 109 LYS A C 1
ATOM 853 O O . LYS A 1 109 ? -13.622 -12.386 24.344 1.00 60.50 109 LYS A O 1
ATOM 858 N N . HIS A 1 110 ? -14.812 -12.085 22.462 1.00 69.44 110 HIS A N 1
ATOM 859 C CA . HIS A 1 110 ? -13.733 -12.434 21.519 1.00 69.44 110 HIS A CA 1
ATOM 860 C C . HIS A 1 110 ? -13.712 -11.505 20.284 1.00 69.44 110 HIS A C 1
ATOM 862 O O . HIS A 1 110 ? -14.189 -11.894 19.212 1.00 69.44 110 HIS A O 1
ATOM 868 N N . PRO A 1 111 ? -13.140 -10.292 20.396 1.00 68.88 111 PRO A N 1
ATOM 869 C CA . PRO A 1 111 ? -13.135 -9.298 19.314 1.00 68.88 111 PRO A CA 1
ATOM 870 C C . PRO A 1 111 ? -12.380 -9.765 18.055 1.00 68.88 111 PRO A C 1
ATOM 872 O O . PRO A 1 111 ? -12.826 -9.522 16.937 1.00 68.88 111 PRO A O 1
ATOM 875 N N . LEU A 1 112 ? -11.293 -10.533 18.213 1.00 73.75 112 LEU A N 1
ATOM 876 C CA . LEU A 1 112 ? -10.507 -11.058 17.084 1.00 73.75 112 LEU A CA 1
ATOM 877 C C . LEU A 1 112 ? -11.277 -12.079 16.231 1.00 73.75 112 LEU A C 1
ATOM 879 O O . LEU A 1 112 ? -11.151 -12.088 15.008 1.00 73.75 112 LEU A O 1
ATOM 883 N N . LEU A 1 113 ? -12.085 -12.934 16.866 1.00 75.31 113 LEU A N 1
ATOM 884 C CA . LEU A 1 113 ? -12.826 -13.986 16.167 1.00 75.31 113 LEU A CA 1
ATOM 885 C C . LEU A 1 113 ? -14.012 -13.394 15.393 1.00 75.31 113 LEU A C 1
ATOM 887 O O . LEU A 1 113 ? -14.279 -13.809 14.267 1.00 75.31 113 LEU A O 1
ATOM 891 N N . ARG A 1 114 ? -14.660 -12.362 15.953 1.00 75.88 114 ARG A N 1
ATOM 892 C CA . ARG A 1 114 ? -15.698 -11.582 15.263 1.00 75.88 114 ARG A CA 1
ATOM 893 C C . ARG A 1 114 ? -15.132 -10.865 14.034 1.00 75.88 114 ARG A C 1
ATOM 895 O O . ARG A 1 114 ? -15.719 -10.981 12.962 1.00 75.88 114 ARG A O 1
ATOM 902 N N . ALA A 1 115 ? -13.978 -10.205 14.163 1.00 77.56 115 ALA A N 1
ATOM 903 C CA . ALA A 1 115 ? -13.322 -9.522 13.044 1.00 77.56 115 ALA A CA 1
ATOM 904 C C . ALA A 1 115 ? -12.953 -10.491 11.903 1.00 77.56 115 ALA A C 1
ATOM 906 O O . ALA A 1 115 ? -13.180 -10.194 10.732 1.00 77.56 115 ALA A O 1
ATOM 907 N N . PHE A 1 116 ? -12.453 -11.687 12.233 1.00 79.69 116 PHE A N 1
ATOM 908 C CA . PHE A 1 116 ? -12.114 -12.698 11.227 1.00 79.69 116 PHE A CA 1
ATOM 909 C C . PHE A 1 116 ? -13.347 -13.311 10.545 1.00 79.69 116 PHE A C 1
ATOM 911 O O . PHE A 1 116 ? -13.291 -13.657 9.371 1.00 79.69 116 PHE A O 1
ATOM 918 N N . LEU A 1 117 ? -14.479 -13.439 11.243 1.00 81.75 117 LEU A N 1
ATOM 919 C CA . LEU A 1 117 ? -15.718 -13.920 10.625 1.00 81.75 117 LEU A CA 1
ATOM 920 C C . LEU A 1 117 ? -16.323 -12.867 9.679 1.00 81.75 117 LEU A C 1
ATOM 922 O O . LEU A 1 117 ? -16.864 -13.212 8.629 1.00 81.75 117 LEU A O 1
ATOM 926 N N . LEU A 1 118 ? -16.216 -11.585 10.040 1.00 80.44 118 LEU A N 1
ATOM 927 C CA . LEU A 1 118 ? -16.824 -10.473 9.307 1.00 80.44 118 LEU A CA 1
ATOM 928 C C . LEU A 1 118 ? -16.031 -10.070 8.048 1.00 80.44 118 LEU A C 1
ATOM 930 O O . LEU A 1 118 ? -16.609 -9.519 7.112 1.00 80.44 118 LEU A O 1
ATOM 934 N N . ILE A 1 119 ? -14.745 -10.426 7.953 1.00 85.94 119 ILE A N 1
ATOM 935 C CA . ILE A 1 119 ? -13.954 -10.182 6.736 1.00 85.94 119 ILE A CA 1
ATOM 936 C C . ILE A 1 119 ? -14.354 -11.089 5.564 1.00 85.94 119 ILE A C 1
ATOM 938 O O . ILE A 1 119 ? -14.195 -10.713 4.405 1.00 85.94 119 ILE A O 1
ATOM 942 N N . ILE A 1 120 ? -14.900 -12.275 5.851 1.00 86.00 120 ILE A N 1
ATOM 943 C CA . ILE A 1 120 ? -15.291 -13.274 4.848 1.00 86.00 120 ILE A CA 1
ATOM 944 C C . ILE A 1 120 ? -16.352 -12.723 3.878 1.00 86.00 120 ILE A C 1
ATOM 946 O O . ILE A 1 120 ? -16.112 -12.780 2.670 1.00 86.00 120 ILE A O 1
ATOM 950 N N . PRO A 1 121 ? -17.495 -12.162 4.333 1.00 85.94 121 PRO A N 1
ATOM 951 C CA . PRO A 1 121 ? -18.478 -11.584 3.417 1.00 85.94 121 PRO A CA 1
ATOM 952 C C . PRO A 1 121 ? -17.933 -10.374 2.643 1.00 85.94 121 PRO A C 1
ATOM 954 O O . PRO A 1 121 ? -18.279 -10.205 1.475 1.00 85.94 121 PRO A O 1
ATOM 957 N N . PHE A 1 122 ? -17.047 -9.567 3.238 1.00 86.81 122 PHE A N 1
ATOM 958 C CA . PHE A 1 122 ? -16.409 -8.441 2.547 1.00 86.81 122 PHE A CA 1
ATOM 959 C C . PHE A 1 122 ? -15.496 -8.910 1.403 1.00 86.81 122 PHE A C 1
ATOM 961 O O . PHE A 1 122 ? -15.589 -8.418 0.277 1.00 86.81 122 PHE A O 1
ATOM 968 N N . LEU A 1 123 ? -14.657 -9.916 1.663 1.00 87.44 123 LEU A N 1
ATOM 969 C CA . LEU A 1 123 ? -13.770 -10.489 0.655 1.00 87.44 123 LEU A CA 1
ATOM 970 C C . LEU A 1 123 ? -14.560 -11.200 -0.453 1.00 87.44 123 LEU A C 1
ATOM 972 O O . LEU A 1 123 ? -14.214 -11.086 -1.628 1.00 87.44 123 LEU A O 1
ATOM 976 N N . ALA A 1 124 ? -15.652 -11.885 -0.097 1.00 88.25 124 ALA A N 1
ATOM 977 C CA . ALA A 1 124 ? -16.555 -12.502 -1.063 1.00 88.25 124 ALA A CA 1
ATOM 978 C C . ALA A 1 124 ? -17.195 -11.456 -1.991 1.00 88.25 124 ALA A C 1
ATOM 980 O O . ALA A 1 124 ? -17.217 -11.651 -3.205 1.00 88.25 124 ALA A O 1
ATOM 981 N N . PHE A 1 125 ? -17.654 -10.325 -1.445 1.00 90.56 125 PHE A N 1
ATOM 982 C CA . PHE A 1 125 ? -18.198 -9.222 -2.239 1.00 90.56 125 PHE A CA 1
ATOM 983 C C . PHE A 1 125 ? -17.164 -8.648 -3.220 1.00 90.56 125 PHE A C 1
ATOM 985 O O . PHE A 1 125 ? -17.468 -8.484 -4.401 1.00 90.56 125 PHE A O 1
ATOM 992 N N . LEU A 1 126 ? -15.927 -8.412 -2.768 1.00 87.94 126 LEU A N 1
ATOM 993 C CA . LEU A 1 126 ? -14.842 -7.943 -3.636 1.00 87.94 126 LEU A CA 1
ATOM 994 C C . LEU A 1 126 ? -14.515 -8.934 -4.753 1.00 87.94 126 LEU A C 1
ATOM 996 O O . LEU A 1 126 ? -14.330 -8.530 -5.897 1.00 87.94 126 LEU A O 1
ATOM 1000 N N . LEU A 1 127 ? -14.461 -10.229 -4.442 1.00 88.50 127 LEU A N 1
ATOM 1001 C CA . LEU A 1 127 ? -14.171 -11.262 -5.433 1.00 88.50 127 LEU A CA 1
ATOM 1002 C C . LEU A 1 127 ? -15.270 -11.321 -6.500 1.00 88.50 127 LEU A C 1
ATOM 1004 O O . LEU A 1 127 ? -14.965 -11.376 -7.690 1.00 88.50 127 LEU A O 1
ATOM 1008 N N . ILE A 1 128 ? -16.540 -11.241 -6.093 1.00 90.88 128 ILE A N 1
ATOM 1009 C CA . ILE A 1 128 ? -17.676 -11.173 -7.021 1.00 90.88 128 ILE A CA 1
ATOM 1010 C C . ILE A 1 128 ? -17.576 -9.920 -7.900 1.00 90.88 128 ILE A C 1
ATOM 1012 O O . ILE A 1 128 ? -17.730 -10.022 -9.116 1.00 90.88 128 ILE A O 1
ATOM 1016 N N . LEU A 1 129 ? -17.260 -8.757 -7.320 1.00 89.69 129 LEU A N 1
ATOM 1017 C CA . LEU A 1 129 ? -17.068 -7.515 -8.071 1.00 89.69 129 LEU A CA 1
ATOM 1018 C C . LEU A 1 129 ? -15.942 -7.646 -9.109 1.00 89.69 129 LEU A C 1
ATOM 1020 O O . LEU A 1 129 ? -16.136 -7.276 -10.266 1.00 89.69 129 LEU A O 1
ATOM 1024 N N . PHE A 1 130 ? -14.793 -8.213 -8.727 1.00 87.00 130 PHE A N 1
ATOM 1025 C CA . PHE A 1 130 ? -13.678 -8.450 -9.646 1.00 87.00 130 PHE A CA 1
ATOM 1026 C C . PHE A 1 130 ? -14.038 -9.430 -10.763 1.00 87.00 130 PHE A C 1
ATOM 1028 O O . PHE A 1 130 ? -13.660 -9.196 -11.908 1.00 87.00 130 PHE A O 1
ATOM 1035 N N . LEU A 1 131 ? -14.796 -10.491 -10.469 1.00 87.62 131 LEU A N 1
ATOM 1036 C CA . LEU A 1 131 ? -15.281 -11.416 -11.495 1.00 87.62 131 LEU A CA 1
ATOM 1037 C C . LEU A 1 131 ? -16.224 -10.719 -12.478 1.00 87.62 131 LEU A C 1
ATOM 1039 O O . LEU A 1 131 ? -16.089 -10.905 -13.685 1.00 87.62 131 LEU A O 1
ATOM 1043 N N . ILE A 1 132 ? -17.144 -9.888 -11.989 1.00 90.25 132 ILE A N 1
ATOM 1044 C CA . ILE A 1 132 ? -18.055 -9.125 -12.849 1.00 90.25 132 ILE A CA 1
ATOM 1045 C C . ILE A 1 132 ? -17.264 -8.160 -13.742 1.00 90.25 132 ILE A C 1
ATOM 1047 O O . ILE A 1 132 ? -17.484 -8.137 -14.952 1.00 90.25 132 ILE A O 1
ATOM 1051 N N . LEU A 1 133 ? -16.306 -7.414 -13.180 1.00 86.44 133 LEU A N 1
ATOM 1052 C CA . LEU A 1 133 ? -15.428 -6.527 -13.953 1.00 86.44 133 LEU A CA 1
ATOM 1053 C C . LEU A 1 133 ? -14.610 -7.296 -14.993 1.00 86.44 133 LEU A C 1
ATOM 1055 O O . LEU A 1 133 ? -14.471 -6.840 -16.126 1.00 86.44 133 LEU A O 1
ATOM 1059 N N . TRP A 1 134 ? -14.099 -8.472 -14.631 1.00 86.00 134 TRP A N 1
ATOM 1060 C CA . TRP A 1 134 ? -13.362 -9.337 -15.544 1.00 86.00 134 TRP A CA 1
ATOM 1061 C C . TRP A 1 134 ? -14.227 -9.782 -16.728 1.00 86.00 134 TRP A C 1
ATOM 1063 O O . TRP A 1 134 ? -13.783 -9.718 -17.873 1.00 86.00 134 TRP A O 1
ATOM 1073 N N . PHE A 1 135 ? -15.475 -10.185 -16.477 1.00 85.31 135 PHE A N 1
ATOM 1074 C CA . PHE A 1 135 ? -16.400 -10.582 -17.539 1.00 85.31 135 PHE A CA 1
ATOM 1075 C C . PHE A 1 135 ? -16.857 -9.404 -18.413 1.00 85.31 135 PHE A C 1
ATOM 1077 O O . PHE A 1 135 ? -17.025 -9.591 -19.616 1.00 85.31 135 PHE A O 1
ATOM 1084 N N . ALA A 1 136 ? -17.047 -8.213 -17.839 1.00 83.81 136 ALA A N 1
ATOM 1085 C CA . ALA A 1 136 ? -17.563 -7.048 -18.558 1.00 83.81 136 ALA A CA 1
ATOM 1086 C C . ALA A 1 136 ? -16.486 -6.265 -19.335 1.00 83.81 136 ALA A C 1
ATOM 1088 O O . ALA A 1 136 ? -16.748 -5.813 -20.446 1.00 83.81 136 ALA A O 1
ATOM 1089 N N . VAL A 1 137 ? -15.288 -6.095 -18.761 1.00 79.19 137 VAL A N 1
ATOM 1090 C CA . VAL A 1 137 ? -14.249 -5.159 -19.246 1.00 79.19 137 VAL A CA 1
ATOM 1091 C C . VAL A 1 137 ? -12.923 -5.866 -19.564 1.00 79.19 137 VAL A C 1
ATOM 1093 O O . VAL A 1 137 ? -12.037 -5.282 -20.179 1.00 79.19 137 VAL A O 1
ATOM 1096 N N . GLY A 1 138 ? -12.763 -7.150 -19.222 1.00 68.25 138 GLY A N 1
ATOM 1097 C CA . GLY A 1 138 ? -11.493 -7.880 -19.368 1.00 68.25 138 GLY A CA 1
ATOM 1098 C C . GLY A 1 138 ? -11.012 -8.122 -20.807 1.00 68.25 138 GLY A C 1
ATOM 1099 O O . GLY A 1 138 ? -9.979 -8.760 -21.010 1.00 68.25 138 GLY A O 1
ATOM 1100 N N . ARG A 1 139 ? -11.738 -7.645 -21.822 1.00 60.75 139 ARG A N 1
ATOM 1101 C CA . ARG A 1 139 ? -11.364 -7.759 -23.235 1.00 60.75 139 ARG A CA 1
ATOM 1102 C C . ARG A 1 139 ? -10.910 -6.391 -23.751 1.00 60.75 139 ARG A C 1
ATOM 1104 O O . ARG A 1 139 ? -11.729 -5.595 -24.189 1.00 60.75 139 ARG A O 1
ATOM 1111 N N . CYS A 1 140 ? -9.600 -6.153 -23.756 1.00 57.00 140 CYS A N 1
ATOM 1112 C CA . CYS A 1 140 ? -8.998 -5.074 -24.543 1.00 57.00 140 CYS A CA 1
ATOM 1113 C C . CYS A 1 140 ? -8.357 -5.670 -25.799 1.00 57.00 140 CYS A C 1
ATOM 1115 O O . CYS A 1 140 ? -7.274 -6.253 -25.736 1.00 57.00 140 CYS A O 1
ATOM 1117 N N . GLU A 1 141 ? -9.023 -5.531 -26.946 1.00 58.91 141 GLU A N 1
ATOM 1118 C CA . GLU A 1 141 ? -8.413 -5.816 -28.245 1.00 58.91 141 GLU A CA 1
ATOM 1119 C C . GLU A 1 141 ? -7.539 -4.627 -28.648 1.00 58.91 141 GLU A C 1
ATOM 1121 O O . GLU A 1 141 ? -8.026 -3.561 -29.021 1.00 58.91 141 GLU A O 1
ATOM 1126 N N . VAL A 1 142 ? -6.221 -4.799 -28.540 1.00 67.12 142 VAL A N 1
ATOM 1127 C CA . VAL A 1 142 ? -5.257 -3.791 -28.988 1.00 67.12 142 VAL A CA 1
ATOM 1128 C C . VAL A 1 142 ? -4.916 -4.065 -30.455 1.00 67.12 142 VAL A C 1
ATOM 1130 O O . VAL A 1 142 ? -4.343 -5.118 -30.749 1.00 67.12 142 VAL A O 1
ATOM 1133 N N . PRO A 1 143 ? -5.218 -3.148 -31.395 1.00 60.78 143 PRO A N 1
ATOM 1134 C CA . PRO A 1 143 ? -4.839 -3.332 -32.788 1.00 60.78 143 PRO A CA 1
ATOM 1135 C C . PRO A 1 143 ? -3.314 -3.244 -32.928 1.00 60.78 143 PRO A C 1
ATOM 1137 O O . PRO A 1 143 ? -2.705 -2.192 -32.733 1.00 60.78 143 PRO A O 1
ATOM 1140 N N . ILE A 1 144 ? -2.688 -4.369 -33.273 1.00 64.31 144 ILE A N 1
ATOM 1141 C CA . ILE A 1 144 ? -1.258 -4.460 -33.590 1.00 64.31 144 ILE A CA 1
ATOM 1142 C C . ILE A 1 144 ? -1.044 -4.133 -35.069 1.00 64.31 144 ILE A C 1
ATOM 1144 O O . ILE A 1 144 ? -1.303 -4.953 -35.949 1.00 64.31 144 ILE A O 1
ATOM 1148 N N . THR A 1 145 ? -0.532 -2.936 -35.356 1.00 58.53 145 THR A N 1
ATOM 1149 C CA . THR A 1 145 ? 0.007 -2.603 -36.678 1.00 58.53 145 THR A CA 1
ATOM 1150 C C . THR A 1 145 ? 1.437 -3.129 -36.783 1.00 58.53 145 THR A C 1
ATOM 1152 O O . THR A 1 145 ? 2.374 -2.578 -36.206 1.00 58.53 145 THR A O 1
ATOM 1155 N N . ILE A 1 146 ? 1.617 -4.235 -37.511 1.00 62.97 146 ILE A N 1
ATOM 1156 C CA . ILE A 1 146 ? 2.939 -4.826 -37.758 1.00 62.97 146 ILE A CA 1
ATOM 1157 C C . ILE A 1 146 ? 3.686 -3.942 -38.763 1.00 62.97 146 ILE A C 1
ATOM 1159 O O . ILE A 1 146 ? 3.521 -4.068 -39.977 1.00 62.97 146 ILE A O 1
ATOM 1163 N N . HIS A 1 147 ? 4.523 -3.039 -38.259 1.00 61.72 147 HIS A N 1
ATOM 1164 C CA . HIS A 1 147 ? 5.458 -2.288 -39.088 1.00 61.72 147 HIS A CA 1
ATOM 1165 C C . HIS A 1 147 ? 6.640 -3.197 -39.456 1.00 61.72 147 HIS A C 1
ATOM 1167 O O . HIS A 1 147 ? 7.496 -3.490 -38.625 1.00 61.72 147 HIS A O 1
ATOM 1173 N N . LYS A 1 148 ? 6.688 -3.668 -40.709 1.00 53.59 148 LYS A N 1
ATOM 1174 C CA . LYS A 1 148 ? 7.857 -4.372 -41.258 1.00 53.59 148 LYS A CA 1
ATOM 1175 C C . LYS A 1 148 ? 8.953 -3.348 -41.573 1.00 53.59 148 LYS A C 1
ATOM 1177 O O . LYS A 1 148 ? 8.969 -2.781 -42.659 1.00 53.59 148 LYS A O 1
ATOM 1182 N N . GLY A 1 149 ? 9.836 -3.086 -40.613 1.00 56.03 149 GLY A N 1
ATOM 1183 C CA . GLY A 1 149 ? 11.099 -2.386 -40.857 1.00 56.03 149 GLY A CA 1
ATOM 1184 C C . GLY A 1 149 ? 12.170 -3.378 -41.310 1.00 56.03 149 GLY A C 1
ATOM 1185 O O . GLY A 1 149 ? 12.305 -4.444 -40.712 1.00 56.03 149 GLY A O 1
ATOM 1186 N N . ALA A 1 150 ? 12.913 -3.054 -42.369 1.00 48.88 150 ALA A N 1
ATOM 1187 C CA . ALA A 1 150 ? 14.129 -3.786 -42.711 1.00 48.88 150 ALA A CA 1
ATOM 1188 C C . ALA A 1 150 ? 15.181 -3.552 -41.614 1.00 48.88 150 ALA A C 1
ATOM 1190 O O . ALA A 1 150 ? 15.332 -2.430 -41.132 1.00 48.88 150 ALA A O 1
ATOM 1191 N N . LEU A 1 151 ? 15.877 -4.614 -41.206 1.00 47.91 151 LEU A N 1
ATOM 1192 C CA . LEU A 1 151 ? 16.961 -4.541 -40.229 1.00 47.91 151 LEU A CA 1
ATOM 1193 C C . LEU A 1 151 ? 18.149 -3.803 -40.857 1.00 47.91 151 LEU A C 1
ATOM 1195 O O . LEU A 1 151 ? 18.830 -4.365 -41.714 1.00 47.91 151 LEU A O 1
ATOM 1199 N N . ASP A 1 152 ? 18.407 -2.569 -40.425 1.00 44.31 152 ASP A N 1
ATOM 1200 C CA . ASP A 1 152 ? 19.743 -1.997 -40.566 1.00 44.31 152 ASP A CA 1
ATOM 1201 C C . ASP A 1 152 ? 20.644 -2.646 -39.507 1.00 44.31 152 ASP A C 1
ATOM 1203 O O . ASP A 1 152 ? 20.292 -2.738 -38.326 1.00 44.31 152 ASP A O 1
ATOM 1207 N N . SER A 1 153 ? 21.772 -3.194 -39.952 1.00 48.25 153 SER A N 1
ATOM 1208 C CA . SER A 1 153 ? 22.678 -3.994 -39.126 1.00 48.25 153 SER A CA 1
ATOM 1209 C C . SER A 1 153 ? 23.504 -3.077 -38.233 1.00 48.25 153 SER A C 1
ATOM 1211 O O . SER A 1 153 ? 24.673 -2.823 -38.500 1.00 48.25 153 SER A O 1
ATOM 1213 N N . GLY A 1 154 ? 22.892 -2.551 -37.174 1.00 46.91 154 GLY A N 1
ATOM 1214 C CA . GLY A 1 154 ? 23.593 -1.616 -36.307 1.00 46.91 154 GLY A CA 1
ATOM 1215 C C . GLY A 1 154 ? 22.772 -1.052 -35.161 1.00 46.91 154 GLY A C 1
ATOM 1216 O O . GLY A 1 154 ? 22.690 0.162 -35.050 1.00 46.91 154 GLY A O 1
ATOM 1217 N N . SER A 1 155 ? 22.167 -1.896 -34.318 1.00 45.12 155 SER A N 1
ATOM 1218 C CA . SER A 1 155 ? 21.972 -1.654 -32.870 1.00 45.12 155 SER A CA 1
ATOM 1219 C C . SER A 1 155 ? 21.061 -2.724 -32.269 1.00 45.12 155 SER A C 1
ATOM 1221 O O . SER A 1 155 ? 19.920 -2.895 -32.690 1.00 45.12 155 SER A O 1
ATOM 1223 N N . GLY A 1 156 ? 21.563 -3.447 -31.266 1.00 47.97 156 GLY A N 1
ATOM 1224 C CA . GLY A 1 156 ? 20.783 -4.412 -30.493 1.00 47.97 156 GLY A CA 1
ATOM 1225 C C . GLY A 1 156 ? 19.712 -3.713 -29.658 1.00 47.97 156 GLY A C 1
ATOM 1226 O O . GLY A 1 156 ? 19.998 -3.217 -28.573 1.00 47.97 156 GLY A O 1
ATOM 1227 N N . ALA A 1 157 ? 18.480 -3.667 -30.159 1.00 44.97 157 ALA A N 1
ATOM 1228 C CA . ALA A 1 157 ? 17.327 -3.219 -29.389 1.00 44.97 157 ALA A CA 1
ATOM 1229 C C . ALA A 1 157 ? 16.747 -4.406 -28.599 1.00 44.97 157 ALA A C 1
ATOM 1231 O O . ALA A 1 157 ? 16.236 -5.363 -29.182 1.00 44.97 157 ALA A O 1
ATOM 1232 N N . CYS A 1 158 ? 16.851 -4.343 -27.267 1.00 44.16 158 CYS A N 1
ATOM 1233 C CA . CYS A 1 158 ? 16.273 -5.310 -26.334 1.00 44.16 158 CYS A CA 1
ATOM 1234 C C . CYS A 1 158 ? 14.762 -5.475 -26.558 1.00 44.16 158 CYS A C 1
ATOM 1236 O O . CYS A 1 158 ? 13.996 -4.518 -26.430 1.00 44.16 158 CYS A O 1
ATOM 1238 N N . ALA A 1 159 ? 14.331 -6.717 -26.789 1.00 47.34 159 ALA A N 1
ATOM 1239 C CA . ALA A 1 159 ? 12.926 -7.118 -26.887 1.00 47.34 159 ALA A CA 1
ATOM 1240 C C . ALA A 1 159 ? 12.104 -6.811 -25.612 1.00 47.34 159 ALA A C 1
ATOM 1242 O O . ALA A 1 159 ? 10.878 -6.732 -25.665 1.00 47.34 159 ALA A O 1
ATOM 1243 N N . GLU A 1 160 ? 12.762 -6.570 -24.475 1.00 45.59 160 GLU A N 1
ATOM 1244 C CA . GLU A 1 160 ? 12.122 -6.288 -23.183 1.00 45.59 160 GLU A CA 1
ATOM 1245 C C . GLU A 1 160 ? 11.580 -4.851 -23.046 1.00 45.59 160 GLU A C 1
ATOM 1247 O O . GLU A 1 160 ? 10.693 -4.596 -22.230 1.00 45.59 160 GLU A O 1
ATOM 1252 N N . CYS A 1 161 ? 12.019 -3.899 -23.882 1.00 44.66 161 CYS A N 1
ATOM 1253 C CA . CYS A 1 161 ? 11.503 -2.521 -23.835 1.00 44.66 161 CYS A CA 1
ATOM 1254 C C . CYS A 1 161 ? 10.046 -2.394 -24.324 1.00 44.66 161 CYS A C 1
ATOM 1256 O O . CYS A 1 161 ? 9.350 -1.446 -23.954 1.00 44.66 161 CYS A O 1
ATOM 1258 N N . CYS A 1 162 ? 9.549 -3.340 -25.127 1.00 43.88 162 CYS A N 1
ATOM 1259 C CA . CYS A 1 162 ? 8.198 -3.266 -25.690 1.00 43.88 162 CYS A CA 1
ATOM 1260 C C . CYS A 1 162 ? 7.085 -3.617 -24.694 1.00 43.88 162 CYS A C 1
ATOM 1262 O O . CYS A 1 162 ? 5.964 -3.142 -24.869 1.00 43.88 162 CYS A O 1
ATOM 1264 N N . MET A 1 163 ? 7.358 -4.413 -23.656 1.00 41.19 163 MET A N 1
ATOM 1265 C CA . MET A 1 163 ? 6.291 -4.930 -22.790 1.00 41.19 163 MET A CA 1
ATOM 1266 C C . MET A 1 163 ? 5.790 -3.877 -21.784 1.00 41.19 163 MET A C 1
ATOM 1268 O O . MET A 1 163 ? 4.586 -3.707 -21.597 1.00 41.19 163 MET A O 1
ATOM 1272 N N . TYR A 1 164 ? 6.696 -3.083 -21.208 1.00 42.25 164 TYR A N 1
ATOM 1273 C CA . TYR A 1 164 ? 6.341 -2.049 -20.229 1.00 42.25 164 TYR A CA 1
ATOM 1274 C C . TYR A 1 164 ? 5.664 -0.828 -20.862 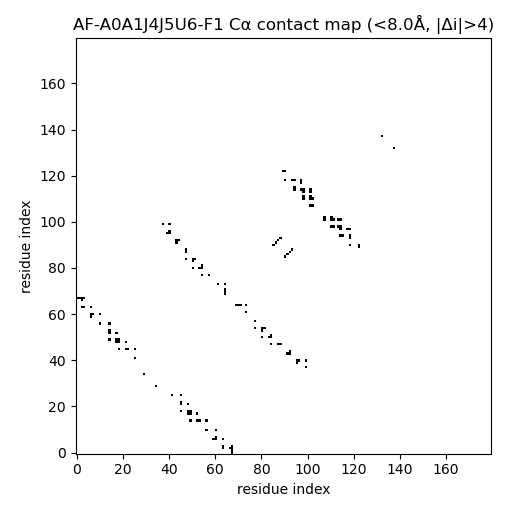1.00 42.25 164 TYR A C 1
ATOM 1276 O O . TYR A 1 164 ? 4.707 -0.289 -20.309 1.00 42.25 164 TYR A O 1
ATOM 1284 N N . HIS A 1 165 ? 6.080 -0.433 -22.070 1.00 42.03 165 HIS A N 1
ATOM 1285 C CA . HIS A 1 165 ? 5.418 0.647 -22.809 1.00 42.03 165 HIS A CA 1
ATOM 1286 C C . HIS A 1 165 ? 3.975 0.275 -23.213 1.00 42.03 165 HIS A C 1
ATOM 1288 O O . HIS A 1 165 ? 3.122 1.151 -23.357 1.00 42.03 165 HIS A O 1
ATOM 1294 N N . PHE A 1 166 ? 3.681 -1.025 -23.334 1.00 46.38 166 PHE A N 1
ATOM 1295 C CA . PHE A 1 166 ? 2.344 -1.545 -23.615 1.00 46.38 166 PHE A CA 1
ATOM 1296 C C . PHE A 1 166 ? 1.387 -1.361 -22.427 1.00 46.38 166 PHE A C 1
ATOM 1298 O O . PHE A 1 166 ? 0.263 -0.900 -22.619 1.00 46.38 166 PHE A O 1
ATOM 1305 N N . TYR A 1 167 ? 1.844 -1.626 -21.197 1.00 44.78 167 TYR A N 1
ATOM 1306 C CA . TYR A 1 167 ? 1.036 -1.446 -19.982 1.00 44.78 167 TYR A CA 1
ATOM 1307 C C . TYR A 1 167 ? 0.638 0.022 -19.752 1.00 44.78 167 TYR A C 1
ATOM 1309 O O . TYR A 1 167 ? -0.534 0.305 -19.499 1.00 44.78 167 TYR A O 1
ATOM 1317 N N . TYR A 1 168 ? 1.568 0.969 -19.929 1.00 46.47 168 TYR A N 1
ATOM 1318 C CA . TYR A 1 168 ? 1.273 2.403 -19.783 1.00 46.47 168 TYR A CA 1
ATOM 1319 C C . TYR A 1 168 ? 0.316 2.933 -20.852 1.00 46.47 168 TYR A C 1
ATOM 1321 O O . TYR A 1 168 ? -0.598 3.692 -20.532 1.00 46.47 168 TYR A O 1
ATOM 1329 N N . LYS A 1 169 ? 0.480 2.516 -22.116 1.00 41.19 169 LYS A N 1
ATOM 1330 C CA . LYS A 1 169 ? -0.452 2.899 -23.189 1.00 41.19 169 LYS A CA 1
ATOM 1331 C C . LYS A 1 169 ? -1.845 2.311 -22.985 1.00 41.19 169 LYS A C 1
ATOM 1333 O O . LYS A 1 169 ? -2.823 2.996 -23.262 1.00 41.19 169 LYS A O 1
ATOM 1338 N N . CYS A 1 170 ? -1.941 1.078 -22.491 1.00 40.72 170 CYS A N 1
ATOM 1339 C CA . CYS A 1 170 ? -3.225 0.431 -22.230 1.00 40.72 170 CYS A CA 1
ATOM 1340 C C . CYS A 1 170 ? -3.975 1.125 -21.077 1.00 40.72 170 CYS A C 1
ATOM 1342 O O . CYS A 1 170 ? -5.151 1.448 -21.216 1.00 40.72 170 CYS A O 1
ATOM 1344 N N . PHE A 1 171 ? -3.276 1.464 -19.986 1.00 46.69 171 PHE A N 1
ATOM 1345 C CA . PHE A 1 171 ? -3.856 2.202 -18.858 1.00 46.69 171 PHE A CA 1
ATOM 1346 C C . PHE A 1 171 ? -4.256 3.644 -19.223 1.00 46.69 171 PHE A C 1
ATOM 1348 O O . PHE A 1 171 ? -5.338 4.096 -18.854 1.00 46.69 171 PHE A O 1
ATOM 1355 N N . MET A 1 172 ? -3.428 4.359 -19.995 1.00 48.53 172 MET A N 1
ATOM 1356 C CA . MET A 1 172 ? -3.748 5.723 -20.441 1.00 48.53 172 MET A CA 1
ATOM 1357 C C . MET A 1 172 ? -4.911 5.758 -21.437 1.00 48.53 172 MET A C 1
ATOM 1359 O O . MET A 1 172 ? -5.733 6.666 -21.366 1.00 48.53 172 MET A O 1
ATOM 1363 N N . ASN A 1 173 ? -5.029 4.769 -22.328 1.00 49.47 173 ASN A N 1
ATOM 1364 C CA . ASN A 1 173 ? -6.185 4.667 -23.222 1.00 49.47 173 ASN A CA 1
ATOM 1365 C C . ASN A 1 173 ? -7.470 4.320 -22.457 1.00 49.47 173 ASN A C 1
ATOM 1367 O O . ASN A 1 173 ? -8.508 4.902 -22.747 1.00 49.47 173 ASN A O 1
ATOM 1371 N N . PHE A 1 174 ? -7.394 3.460 -21.437 1.00 47.38 174 PHE A N 1
ATOM 1372 C CA . PHE A 1 174 ? -8.526 3.161 -20.555 1.00 47.38 174 PHE A CA 1
ATOM 1373 C C . PHE A 1 174 ? -9.015 4.401 -19.778 1.00 47.38 174 PHE A C 1
ATOM 1375 O O . PHE A 1 174 ? -10.214 4.653 -19.696 1.00 47.38 174 PHE A O 1
ATOM 1382 N N . LEU A 1 175 ? -8.099 5.234 -19.270 1.00 43.88 175 LEU A N 1
ATOM 1383 C CA . LEU A 1 175 ? -8.435 6.516 -18.627 1.00 43.88 175 LEU A CA 1
ATOM 1384 C C . LEU A 1 175 ? -9.069 7.538 -19.590 1.00 43.88 175 LEU A C 1
ATOM 1386 O O . LEU A 1 175 ? -9.880 8.363 -19.167 1.00 43.88 175 LEU A O 1
ATOM 1390 N N . ASN A 1 176 ? -8.709 7.483 -20.873 1.00 46.25 176 ASN A N 1
ATOM 1391 C CA . ASN A 1 176 ? -9.198 8.407 -21.898 1.00 46.25 176 ASN A CA 1
ATOM 1392 C C . ASN A 1 176 ? -10.571 7.990 -22.464 1.00 46.25 176 ASN A C 1
ATOM 1394 O O . ASN A 1 176 ? -11.330 8.839 -22.921 1.00 46.25 176 ASN A O 1
ATOM 1398 N N . ASP A 1 177 ? -10.912 6.698 -22.401 1.00 47.09 177 ASP A N 1
ATOM 1399 C CA . ASP A 1 177 ? -12.259 6.199 -22.723 1.00 47.09 177 ASP A CA 1
ATOM 1400 C C . ASP A 1 177 ? -13.257 6.421 -21.576 1.00 47.09 177 ASP A C 1
ATOM 1402 O O . ASP A 1 177 ? -14.445 6.573 -21.823 1.00 47.09 177 ASP A O 1
ATOM 1406 N N . MET A 1 178 ? -12.789 6.519 -20.327 1.00 44.03 178 MET A N 1
ATOM 1407 C CA . MET A 1 178 ? -13.627 6.848 -19.160 1.00 44.03 178 MET A CA 1
ATOM 1408 C C . MET A 1 178 ? -13.972 8.346 -19.047 1.00 44.03 178 MET A C 1
ATOM 1410 O O . MET A 1 178 ? -14.793 8.724 -18.214 1.00 44.03 178 MET A O 1
ATOM 1414 N N . THR A 1 179 ? -13.319 9.212 -19.830 1.00 45.94 179 THR A N 1
ATOM 1415 C CA . THR A 1 179 ? -13.551 10.672 -19.852 1.00 45.94 179 THR A CA 1
ATOM 1416 C C . THR A 1 179 ? -14.375 11.149 -21.059 1.00 45.94 179 THR A C 1
ATOM 1418 O O . THR A 1 179 ? -14.511 12.358 -21.259 1.00 45.94 179 THR A O 1
ATOM 1421 N N . LYS A 1 180 ? -14.961 10.227 -21.833 1.00 41.06 180 LYS A N 1
ATOM 1422 C CA . LYS A 1 180 ? -15.952 10.499 -22.889 1.00 41.06 180 LYS A CA 1
ATOM 1423 C C . LYS A 1 180 ? -17.324 9.964 -22.503 1.00 41.06 180 LYS A C 1
ATOM 1425 O O . LYS A 1 180 ? -18.309 10.604 -22.929 1.00 41.06 180 LYS A O 1
#

Radius of gyration: 22.42 Å; Cα contacts (8 Å, |Δi|>4): 80; chains: 1; bounding box: 50×30×68 Å

Nearest PDB structures (foldseek):
  3hai-assembly1_B  TM=2.397E-01  e=4.699E+00  Homo sapiens

Mean predicted aligned error: 13.13 Å